Protein AF-A0A9D7L905-F1 (afdb_monomer)

Secondary structure (DSSP, 8-state):
--PPPP--PPPHHHHHHHHHHHHHHHHHHHHHHHHHHHHHHHHHHHHHHHHHHHHHHHHHHHHHHTB-B-SSS---EEEEE--SHHHHHTTT----SSSS--SGGGEE-S-SSTT--GGG-EETTT-EEEEEEEE-SS--SSS--EEEEEEEEEEEESSS-SSTT--SPEEEEEEEEE--HHHHHHTTT-TT-GGGS-S-S-TTS---TT-SSS--GGGEEEESEEEEEEEEEEE-TTS-EEEEE-SSTT--EEEETTTSPPPSEEEEEEEEE-HHHHHHHHHHHTT-SPPPTT-SSHHHHHHHHHHHTEEEEEEEEE----B-

Solvent-accessible surface area (backbone atoms only — not comparable to full-atom values): 17511 Å² total; per-residue (Å²): 136,83,81,82,77,83,78,82,78,83,52,74,63,57,54,50,50,51,52,53,51,50,52,52,51,49,52,52,51,50,50,52,52,52,51,51,51,53,51,49,54,52,51,51,37,51,52,55,45,50,52,40,52,49,55,45,49,51,52,51,43,55,45,45,28,34,24,40,40,56,100,75,75,40,30,21,29,33,39,37,41,42,49,43,73,72,55,35,33,63,36,43,26,61,80,60,99,47,62,82,42,59,50,72,88,24,47,33,61,52,63,92,47,97,84,52,54,73,81,77,43,28,38,31,43,34,6,37,37,39,30,31,28,16,51,33,84,81,57,94,54,101,66,67,48,55,19,39,38,25,38,35,51,37,37,33,37,71,53,82,50,59,51,94,84,46,88,46,64,68,39,30,24,32,28,51,44,75,33,47,41,69,58,26,57,75,52,67,50,27,69,77,42,72,72,32,42,65,95,59,66,56,64,66,60,83,78,61,76,42,32,68,38,44,74,52,80,86,30,56,59,32,73,38,30,71,35,34,41,66,38,31,20,22,71,44,99,89,68,48,79,42,65,69,33,52,74,40,77,80,47,45,64,50,38,18,52,61,77,40,70,60,59,41,33,36,43,38,32,39,30,33,36,29,69,69,29,47,53,51,51,49,29,46,40,68,64,76,47,79,85,58,85,90,42,92,42,71,53,58,43,53,50,53,50,48,60,78,27,40,49,73,48,74,49,79,38,65,38,69,43,53,72,112

Structure (mmCIF, N/CA/C/O backbone):
data_AF-A0A9D7L905-F1
#
_entry.id   AF-A0A9D7L905-F1
#
loop_
_atom_site.group_PDB
_atom_site.id
_atom_site.type_symbol
_atom_site.label_atom_id
_atom_site.label_alt_id
_atom_site.label_comp_id
_atom_site.label_asym_id
_atom_site.label_entity_id
_atom_site.label_seq_id
_atom_site.pdbx_PDB_ins_code
_atom_site.Cartn_x
_atom_site.Cartn_y
_atom_site.Cartn_z
_atom_site.occupancy
_atom_site.B_iso_or_equiv
_atom_site.auth_seq_id
_atom_site.auth_comp_id
_atom_site.auth_asym_id
_atom_site.auth_atom_id
_atom_site.pdbx_PDB_model_num
ATOM 1 N N . MET A 1 1 ? -73.897 23.010 42.326 1.00 43.69 1 MET A N 1
ATOM 2 C CA . MET A 1 1 ? -72.883 22.351 43.181 1.00 43.69 1 MET A CA 1
ATOM 3 C C . MET A 1 1 ? -72.295 21.173 42.414 1.00 43.69 1 MET A C 1
ATOM 5 O O . MET A 1 1 ? -73.051 20.301 42.013 1.00 43.69 1 MET A O 1
ATOM 9 N N . LYS A 1 2 ? -70.989 21.188 42.119 1.00 47.25 2 LYS A N 1
ATOM 10 C CA . LYS A 1 2 ? -70.269 20.084 41.455 1.00 47.25 2 LYS A CA 1
ATOM 11 C C . LYS A 1 2 ? -69.754 19.143 42.548 1.00 47.25 2 LYS A C 1
ATOM 13 O O . LYS A 1 2 ? -68.940 19.579 43.355 1.00 47.25 2 LYS A O 1
ATOM 18 N N . SER A 1 3 ? -70.225 17.897 42.593 1.00 51.69 3 SER A N 1
ATOM 19 C CA . SER A 1 3 ? -69.648 16.884 43.486 1.00 51.69 3 SER A CA 1
ATOM 20 C C . SER A 1 3 ? -68.185 16.629 43.106 1.00 51.69 3 SER A C 1
ATOM 22 O O . SER A 1 3 ? -67.907 16.436 41.917 1.00 51.69 3 SER A O 1
ATOM 24 N N . PRO A 1 4 ? -67.244 16.609 44.065 1.00 55.97 4 PRO A N 1
ATOM 25 C CA . PRO A 1 4 ? -65.887 16.173 43.782 1.00 55.97 4 PRO A CA 1
ATOM 26 C C . PRO A 1 4 ? -65.925 14.675 43.452 1.00 55.97 4 PRO A C 1
ATOM 28 O O . PRO A 1 4 ? -66.433 13.867 44.227 1.00 55.97 4 PRO A O 1
ATOM 31 N N . ARG A 1 5 ? -65.436 14.299 42.266 1.00 59.03 5 ARG A N 1
ATOM 32 C CA . ARG A 1 5 ? -65.217 12.890 41.912 1.00 59.03 5 ARG A CA 1
ATOM 33 C C . ARG A 1 5 ? -64.143 12.324 42.841 1.00 59.03 5 ARG A C 1
ATOM 35 O O . ARG A 1 5 ? -63.087 12.936 42.977 1.00 59.03 5 ARG A O 1
ATOM 42 N N . ALA A 1 6 ? -64.409 11.171 43.453 1.00 58.12 6 ALA A N 1
ATOM 43 C CA . ALA A 1 6 ? -63.419 10.439 44.231 1.00 58.12 6 ALA A CA 1
ATOM 44 C C . ALA A 1 6 ? -62.220 10.103 43.333 1.00 58.12 6 ALA A C 1
ATOM 46 O O . ALA A 1 6 ? -62.363 9.395 42.336 1.00 58.12 6 ALA A O 1
ATOM 47 N N . ALA A 1 7 ? -61.055 10.654 43.664 1.00 62.28 7 ALA A N 1
ATOM 48 C CA . ALA A 1 7 ? -59.804 10.274 43.034 1.00 62.28 7 ALA A CA 1
ATOM 49 C C . ALA A 1 7 ? -59.417 8.892 43.571 1.00 62.28 7 ALA A C 1
ATOM 51 O O . ALA A 1 7 ? -59.083 8.744 44.745 1.00 62.28 7 ALA A O 1
ATOM 52 N N . THR A 1 8 ? -59.516 7.868 42.729 1.00 66.19 8 THR A N 1
ATOM 53 C CA . THR A 1 8 ? -58.988 6.533 43.015 1.00 66.19 8 THR A CA 1
ATOM 54 C C . THR A 1 8 ? -57.468 6.630 43.139 1.00 66.19 8 THR A C 1
ATOM 56 O O . THR A 1 8 ? -56.786 6.928 42.159 1.00 66.19 8 THR A O 1
ATOM 59 N N . ALA A 1 9 ? -56.945 6.438 44.349 1.00 68.81 9 ALA A N 1
ATOM 60 C CA . ALA A 1 9 ? -55.510 6.382 44.603 1.00 68.81 9 ALA A CA 1
ATOM 61 C C . ALA A 1 9 ? -54.948 5.034 44.120 1.00 68.81 9 ALA A C 1
ATOM 63 O O . ALA A 1 9 ? -55.543 3.990 44.381 1.00 68.81 9 ALA A O 1
ATOM 64 N N . PHE A 1 10 ? -53.820 5.066 43.408 1.00 71.19 10 PHE A N 1
ATOM 65 C CA . PHE A 1 10 ? -53.142 3.870 42.901 1.00 71.19 10 PHE A CA 1
ATOM 66 C C . PHE A 1 10 ? -52.640 2.976 44.037 1.00 71.19 10 PHE A C 1
ATOM 68 O O . PHE A 1 10 ? -52.164 3.463 45.067 1.00 71.19 10 PHE A O 1
ATOM 75 N N . THR A 1 11 ? -52.699 1.660 43.832 1.00 86.56 11 THR A N 1
ATOM 76 C CA . THR A 1 11 ? -52.138 0.694 44.785 1.00 86.56 11 THR A CA 1
ATOM 77 C C . THR A 1 11 ? -50.610 0.620 44.662 1.00 86.56 11 THR A C 1
ATOM 79 O O . THR A 1 11 ? -50.045 0.808 43.584 1.00 86.56 11 THR A O 1
ATOM 82 N N . LEU A 1 12 ? -49.910 0.307 45.763 1.00 82.88 12 LEU A N 1
ATOM 83 C CA . LEU A 1 12 ? -48.449 0.097 45.764 1.00 82.88 12 LEU A CA 1
ATOM 84 C C . LEU A 1 12 ? -48.006 -0.951 44.728 1.00 82.88 12 LEU A C 1
ATOM 86 O O . LEU A 1 12 ? -46.930 -0.829 44.147 1.00 82.88 12 LEU A O 1
ATOM 90 N N . LEU A 1 13 ? -48.850 -1.957 44.481 1.00 86.06 13 LEU A N 1
ATOM 91 C CA . LEU A 1 13 ? -48.602 -3.005 43.497 1.00 86.06 13 LEU A CA 1
ATOM 92 C C . LEU A 1 13 ? -48.656 -2.466 42.060 1.00 86.06 13 LEU A C 1
ATOM 94 O O . LEU A 1 13 ? -47.752 -2.749 41.280 1.00 86.06 13 LEU A O 1
ATOM 98 N N . GLU A 1 14 ? -49.658 -1.652 41.713 1.00 84.00 14 GLU A N 1
ATOM 99 C CA . GLU A 1 14 ? -49.732 -1.002 40.394 1.00 84.00 14 GLU A CA 1
ATOM 100 C C . GLU A 1 14 ? -48.550 -0.068 40.149 1.00 84.00 14 GLU A C 1
ATOM 102 O O . GLU A 1 14 ? -48.008 -0.046 39.045 1.00 84.00 14 GLU A O 1
ATOM 107 N N . LEU A 1 15 ? -48.112 0.664 41.178 1.00 89.25 15 LEU A N 1
ATOM 108 C CA . LEU A 1 15 ? -46.951 1.542 41.069 1.00 89.25 15 LEU A CA 1
ATOM 109 C C . LEU A 1 15 ? -45.663 0.738 40.830 1.00 89.25 15 LEU A C 1
ATOM 111 O O . LEU A 1 15 ? -44.845 1.115 39.992 1.00 89.25 15 LEU A O 1
ATOM 115 N N . LEU A 1 16 ? -45.511 -0.405 41.503 1.00 89.31 16 LEU A N 1
ATOM 116 C CA . LEU A 1 16 ? -44.369 -1.298 41.314 1.00 89.31 16 LEU A CA 1
ATOM 117 C C . LEU A 1 16 ? -44.370 -1.924 39.912 1.00 89.31 16 LEU A C 1
ATOM 119 O O . LEU A 1 16 ? -43.348 -1.891 39.231 1.00 89.31 16 LEU A O 1
ATOM 123 N N . VAL A 1 17 ? -45.527 -2.401 39.440 1.00 93.50 17 VAL A N 1
ATOM 124 C CA . VAL A 1 17 ? -45.687 -2.943 38.080 1.00 93.50 17 VAL A CA 1
ATOM 125 C C . VAL A 1 17 ? -45.398 -1.875 37.024 1.00 93.50 17 VAL A C 1
ATOM 127 O O . VAL A 1 17 ? -44.662 -2.143 36.074 1.00 93.50 17 VAL A O 1
ATOM 130 N N . ALA A 1 18 ? -45.910 -0.654 37.194 1.00 92.69 18 ALA A N 1
ATOM 131 C CA . ALA A 1 18 ? -45.674 0.445 36.260 1.00 92.69 18 ALA A CA 1
ATOM 132 C C . ALA A 1 18 ? -44.183 0.807 36.157 1.00 92.69 18 ALA A C 1
ATOM 134 O O . ALA A 1 18 ? -43.672 1.009 35.051 1.00 92.69 18 ALA A O 1
ATOM 135 N N . VAL A 1 19 ? -43.464 0.832 37.285 1.00 93.50 19 VAL A N 1
ATOM 136 C CA . VAL A 1 19 ? -42.012 1.068 37.313 1.00 93.50 19 VAL A CA 1
ATOM 137 C C . VAL A 1 19 ? -41.252 -0.088 36.660 1.00 93.50 19 VAL A C 1
ATOM 139 O O . VAL A 1 19 ? -40.361 0.160 35.848 1.00 93.50 19 VAL A O 1
ATOM 142 N N . SER A 1 20 ? -41.621 -1.343 36.937 1.00 94.06 20 SER A N 1
ATOM 143 C CA . SER A 1 20 ? -40.993 -2.514 36.309 1.00 94.06 20 SER A CA 1
ATOM 144 C C . SER A 1 20 ? -41.165 -2.515 34.790 1.00 94.06 20 SER A C 1
ATOM 146 O O . SER A 1 20 ? -40.187 -2.677 34.062 1.00 94.06 20 SER A O 1
ATOM 148 N N . VAL A 1 21 ? -42.384 -2.275 34.297 1.00 95.06 21 VAL A N 1
ATOM 149 C CA . VAL A 1 21 ? -42.658 -2.194 32.854 1.00 95.06 21 VAL A CA 1
ATOM 150 C C . VAL A 1 21 ? -41.894 -1.028 32.226 1.00 95.06 21 VAL A C 1
ATOM 152 O O . VAL A 1 21 ? -41.284 -1.196 31.172 1.00 95.06 21 VAL A O 1
ATOM 155 N N . SER A 1 22 ? -41.849 0.129 32.893 1.00 95.00 22 SER A N 1
ATOM 156 C CA . SER A 1 22 ? -41.099 1.295 32.410 1.00 95.00 22 SER A CA 1
ATOM 157 C C . SER A 1 22 ? -39.599 1.015 32.299 1.00 95.00 22 SER A C 1
ATOM 159 O O . SER A 1 22 ? -38.985 1.395 31.306 1.00 95.00 22 SER A O 1
ATOM 161 N N . LEU A 1 23 ? -39.009 0.311 33.270 1.00 95.50 23 LEU A N 1
ATOM 162 C CA . LEU A 1 23 ? -37.597 -0.084 33.232 1.00 95.50 23 LEU A CA 1
ATOM 163 C C . LEU A 1 23 ? -37.303 -1.064 32.093 1.00 95.50 23 LEU A C 1
ATOM 165 O O . LEU A 1 23 ? -36.302 -0.903 31.395 1.00 95.50 23 LEU A O 1
ATOM 169 N N . VAL A 1 24 ? -38.183 -2.044 31.868 1.00 95.75 24 VAL A N 1
ATOM 170 C CA . VAL A 1 24 ? -38.047 -2.989 30.748 1.00 95.75 24 VAL A CA 1
ATOM 171 C C . VAL A 1 24 ? -38.132 -2.253 29.411 1.00 95.75 24 VAL A C 1
ATOM 173 O O . VAL A 1 24 ? -37.279 -2.452 28.546 1.00 95.75 24 VAL A O 1
ATOM 176 N N . LEU A 1 25 ? -39.110 -1.357 29.252 1.00 95.44 25 LEU A N 1
ATOM 177 C CA . LEU A 1 25 ? -39.259 -0.550 28.041 1.00 95.44 25 LEU A CA 1
ATOM 178 C C . LEU A 1 25 ? -38.064 0.386 27.825 1.00 95.44 25 LEU A C 1
ATOM 180 O O . LEU A 1 25 ? -37.575 0.491 26.702 1.00 95.44 25 LEU A O 1
ATOM 184 N N . ALA A 1 26 ? -37.555 1.023 28.883 1.00 92.75 26 ALA A N 1
ATOM 185 C CA . ALA A 1 26 ? -36.380 1.888 28.814 1.00 92.75 26 ALA A CA 1
ATOM 186 C C . ALA A 1 26 ? -35.114 1.111 28.421 1.00 92.75 26 ALA A C 1
ATOM 188 O O . ALA A 1 26 ? -34.360 1.572 27.565 1.00 92.75 26 ALA A O 1
ATOM 189 N N . ALA A 1 27 ? -34.902 -0.084 28.982 1.00 90.25 27 ALA A N 1
ATOM 190 C CA . ALA A 1 27 ? -33.789 -0.953 28.603 1.00 90.25 27 ALA A CA 1
ATOM 191 C C . ALA A 1 27 ? -33.889 -1.377 27.131 1.00 90.25 27 ALA A C 1
ATOM 193 O O . ALA A 1 27 ? -32.905 -1.319 26.393 1.00 90.25 27 ALA A O 1
ATOM 194 N N . LEU A 1 28 ? -35.091 -1.736 26.675 1.00 93.94 28 LEU A N 1
ATOM 195 C CA . LEU A 1 28 ? -35.325 -2.145 25.294 1.00 93.94 28 LEU A CA 1
ATOM 196 C C . LEU A 1 28 ? -35.101 -0.974 24.320 1.00 93.94 28 LEU A C 1
ATOM 198 O O . LEU A 1 28 ? -34.360 -1.118 23.347 1.00 93.94 28 LEU A O 1
ATOM 202 N N . LEU A 1 29 ? -35.615 0.218 24.634 1.00 92.81 29 LEU A N 1
ATOM 203 C CA . LEU A 1 29 ? -35.332 1.452 23.891 1.00 92.81 29 LEU A CA 1
ATOM 204 C C . LEU A 1 29 ? -33.830 1.760 23.845 1.00 92.81 29 LEU A C 1
ATOM 206 O O . LEU A 1 29 ? -33.296 2.053 22.776 1.00 92.81 29 LEU A O 1
ATOM 210 N N . PHE A 1 30 ? -33.131 1.633 24.974 1.00 90.31 30 PHE A N 1
ATOM 211 C CA . PHE A 1 30 ? -31.688 1.856 25.044 1.00 90.31 30 PHE A CA 1
ATOM 212 C C . PHE A 1 30 ? -30.910 0.891 24.140 1.00 90.31 30 PHE A C 1
ATOM 214 O O . PHE A 1 30 ? -29.992 1.313 23.427 1.00 90.31 30 PHE A O 1
ATOM 221 N N . THR A 1 31 ? -31.294 -0.390 24.108 1.00 85.50 31 THR A N 1
ATOM 222 C CA . THR A 1 31 ? -30.654 -1.370 23.217 1.00 85.50 31 THR A CA 1
ATOM 223 C C . THR A 1 31 ? -30.866 -1.037 21.743 1.00 85.50 31 THR A C 1
ATOM 225 O O . THR A 1 31 ? -29.901 -1.064 20.978 1.00 85.50 31 THR A O 1
ATOM 228 N N . LEU A 1 32 ? -32.081 -0.648 21.344 1.00 83.06 32 LEU A N 1
ATOM 229 C CA . LEU A 1 32 ? -32.390 -0.284 19.959 1.00 83.06 32 LEU A CA 1
ATOM 230 C C . LEU A 1 32 ? -31.636 0.974 19.515 1.00 83.06 32 LEU A C 1
ATOM 232 O O . LEU A 1 32 ? -31.058 0.999 18.427 1.00 83.06 32 LEU A O 1
ATOM 236 N N . ILE A 1 33 ? -31.579 1.996 20.374 1.00 87.75 33 ILE A N 1
ATOM 237 C CA . ILE A 1 33 ? -30.828 3.228 20.101 1.00 87.75 33 ILE A CA 1
ATOM 238 C C . ILE A 1 33 ? -29.339 2.910 19.939 1.00 87.75 33 ILE A C 1
ATOM 240 O O . ILE A 1 33 ? -28.720 3.334 18.963 1.00 87.75 33 ILE A O 1
ATOM 244 N N . SER A 1 34 ? -28.775 2.101 20.838 1.00 82.38 34 SER A N 1
ATOM 245 C CA . SER A 1 34 ? -27.366 1.691 20.772 1.00 82.38 34 SER A CA 1
ATOM 246 C C . SER A 1 34 ? -27.056 0.907 19.492 1.00 82.38 34 SER A C 1
ATOM 248 O O . SER A 1 34 ? -26.056 1.171 18.823 1.00 82.38 34 SER A O 1
ATOM 250 N N . GLN A 1 35 ? -27.932 -0.024 19.097 1.00 78.62 35 GLN A N 1
ATOM 251 C CA . GLN A 1 35 ? -27.792 -0.784 17.851 1.00 78.62 35 GLN A CA 1
ATOM 252 C C . GLN A 1 35 ? -27.850 0.119 16.614 1.00 78.62 35 GLN A C 1
ATOM 254 O O . GLN A 1 35 ? -27.010 -0.019 15.721 1.00 78.62 35 GLN A O 1
ATOM 259 N N . SER A 1 36 ? -28.791 1.066 16.576 1.00 67.88 36 SER A N 1
ATOM 260 C CA . SER A 1 36 ? -28.923 2.029 15.480 1.00 67.88 36 SER A CA 1
ATOM 261 C C . SER A 1 36 ? -27.687 2.924 15.361 1.00 67.88 36 SER A C 1
ATOM 263 O O . SER A 1 36 ? -27.143 3.083 14.268 1.00 67.88 36 SER A O 1
ATOM 265 N N . LEU A 1 37 ? -27.180 3.445 16.484 1.00 71.19 37 LEU A N 1
ATOM 266 C CA . LEU A 1 37 ? -25.957 4.252 16.512 1.00 71.19 37 LEU A CA 1
ATOM 267 C C . LEU A 1 37 ? -24.746 3.460 16.011 1.00 71.19 37 LEU A C 1
ATOM 269 O O . LEU A 1 37 ? -23.991 3.952 15.172 1.00 71.19 37 LEU A O 1
ATOM 273 N N . HIS A 1 38 ? -24.587 2.210 16.451 1.00 68.56 38 HIS A N 1
ATOM 274 C CA . HIS A 1 38 ? -23.514 1.348 15.961 1.00 68.56 38 HIS A CA 1
ATOM 275 C C . HIS A 1 38 ? -23.639 1.033 14.468 1.00 68.56 38 HIS A C 1
ATOM 277 O O . HIS A 1 38 ? -22.625 0.978 13.771 1.00 68.56 38 HIS A O 1
ATOM 283 N N . LEU A 1 39 ? -24.854 0.818 13.960 1.00 66.25 39 LEU A N 1
ATOM 284 C CA . LEU A 1 39 ? -25.086 0.587 12.536 1.00 66.25 39 LEU A CA 1
ATOM 285 C C . LEU A 1 39 ? -24.750 1.832 11.709 1.00 66.25 39 LEU A C 1
ATOM 287 O O . LEU A 1 39 ? -24.097 1.722 10.668 1.00 66.25 39 LEU A O 1
ATOM 291 N N . TRP A 1 40 ? -25.153 3.008 12.187 1.00 60.16 40 TRP A N 1
ATOM 292 C CA . TRP A 1 40 ? -24.881 4.278 11.527 1.00 60.16 40 TRP A CA 1
ATOM 293 C C . TRP A 1 40 ? -23.380 4.582 11.489 1.00 60.16 40 TRP A C 1
ATOM 295 O O . TRP A 1 40 ? -22.837 4.797 10.408 1.00 60.16 40 TRP A O 1
ATOM 305 N N . GLN A 1 41 ? -22.677 4.442 12.620 1.00 65.50 41 GLN A N 1
ATOM 306 C CA . GLN A 1 41 ? -21.215 4.586 12.693 1.00 65.50 41 GLN A CA 1
ATOM 307 C C . GLN A 1 41 ? -20.485 3.618 11.751 1.00 65.50 41 GLN A C 1
ATOM 309 O O . GLN A 1 41 ? -19.545 4.006 11.057 1.00 65.50 41 GLN A O 1
ATOM 314 N N . ARG A 1 42 ? -20.930 2.353 11.677 1.00 63.09 42 ARG A N 1
ATOM 315 C CA . ARG A 1 42 ? -20.375 1.379 10.720 1.00 63.09 42 ARG A CA 1
ATOM 316 C C . ARG A 1 42 ? -20.638 1.793 9.279 1.00 63.09 42 ARG A C 1
ATOM 318 O O . ARG A 1 42 ? -19.780 1.580 8.431 1.00 63.09 42 ARG A O 1
ATOM 325 N N . THR A 1 43 ? -21.817 2.329 8.982 1.00 56.66 43 THR A N 1
ATOM 326 C CA . THR A 1 43 ? -22.188 2.733 7.621 1.00 56.66 43 THR A CA 1
ATOM 327 C C . THR A 1 43 ? -21.387 3.950 7.177 1.00 56.66 43 THR A C 1
ATOM 329 O O . THR A 1 43 ? -20.816 3.918 6.091 1.00 56.66 43 THR A O 1
ATOM 332 N N . GLN A 1 44 ? -21.251 4.960 8.037 1.00 59.53 44 GLN A N 1
ATOM 333 C CA . GLN A 1 44 ? -20.436 6.144 7.774 1.00 59.53 44 GLN A CA 1
ATOM 334 C C . GLN A 1 44 ? -18.962 5.776 7.562 1.00 59.53 44 GLN A C 1
ATOM 336 O O . GLN A 1 44 ? -18.411 6.069 6.505 1.00 59.53 44 GLN A O 1
ATOM 341 N N . GLY A 1 45 ? -18.367 5.003 8.480 1.00 56.75 45 GLY A N 1
ATOM 342 C CA . GLY A 1 45 ? -16.975 4.567 8.333 1.00 56.75 45 GLY A CA 1
ATOM 343 C C . GLY A 1 45 ? -16.728 3.771 7.046 1.00 56.75 45 GLY A C 1
ATOM 344 O O . GLY A 1 45 ? -15.669 3.874 6.442 1.00 56.75 45 GLY A O 1
ATOM 345 N N . ARG A 1 46 ? -17.721 3.012 6.561 1.00 63.59 46 ARG A N 1
ATOM 346 C CA . ARG A 1 46 ? -17.621 2.300 5.275 1.00 63.59 46 ARG A CA 1
ATOM 347 C C . ARG A 1 46 ? -17.602 3.237 4.070 1.00 63.59 46 ARG A C 1
ATOM 349 O O . ARG A 1 46 ? -16.931 2.904 3.095 1.00 63.59 46 ARG A O 1
ATOM 356 N N . VAL A 1 47 ? -18.355 4.334 4.110 1.00 73.00 47 VAL A N 1
ATOM 357 C CA . VAL A 1 47 ? -18.379 5.335 3.035 1.00 73.00 47 VAL A CA 1
ATOM 358 C C . VAL A 1 47 ? -17.041 6.065 2.978 1.00 73.00 47 VAL A C 1
ATOM 360 O O . VAL A 1 47 ? -16.447 6.126 1.903 1.00 73.00 47 VAL A O 1
ATOM 363 N N . ASP A 1 48 ? -16.523 6.501 4.127 1.00 76.88 48 ASP A N 1
ATOM 364 C CA . ASP A 1 48 ? -15.249 7.225 4.214 1.00 76.88 48 ASP A CA 1
ATOM 365 C C . ASP A 1 48 ? -14.078 6.360 3.724 1.00 76.88 48 ASP A C 1
ATOM 367 O O . ASP A 1 48 ? -13.306 6.769 2.852 1.00 76.88 48 ASP A O 1
ATOM 371 N N . THR A 1 49 ? -14.002 5.108 4.194 1.00 79.94 49 THR A N 1
ATOM 372 C CA . THR A 1 49 ? -12.997 4.143 3.730 1.00 79.94 49 THR A CA 1
ATOM 373 C C . THR A 1 49 ? -13.096 3.896 2.219 1.00 79.94 49 THR A C 1
ATOM 375 O O . THR A 1 49 ? -12.076 3.817 1.538 1.00 79.94 49 THR A O 1
ATOM 378 N N . ALA A 1 50 ? -14.310 3.772 1.670 1.00 85.88 50 ALA A N 1
ATOM 379 C CA . ALA A 1 50 ? -14.497 3.532 0.240 1.00 85.88 50 ALA A CA 1
ATOM 380 C C . ALA A 1 50 ? -14.131 4.754 -0.617 1.00 85.88 50 ALA A C 1
ATOM 382 O O . ALA A 1 50 ? -13.599 4.579 -1.712 1.00 85.88 50 ALA A O 1
ATOM 383 N N . ALA A 1 51 ? -14.397 5.972 -0.139 1.00 87.31 51 ALA A N 1
ATOM 384 C CA . ALA A 1 51 ? -14.009 7.203 -0.821 1.00 87.31 51 ALA A CA 1
ATOM 385 C C . ALA A 1 51 ? -12.480 7.351 -0.876 1.00 87.31 51 ALA A C 1
ATOM 387 O O . ALA A 1 51 ? -11.930 7.564 -1.956 1.00 87.31 51 ALA A O 1
ATOM 388 N N . SER A 1 52 ? -11.803 7.137 0.259 1.00 88.88 52 SER A N 1
ATOM 389 C CA . SER A 1 52 ? -10.336 7.141 0.353 1.00 88.88 52 SER A CA 1
ATOM 390 C C . SER A 1 52 ? -9.701 6.090 -0.569 1.00 88.88 52 SER A C 1
ATOM 392 O O . SER A 1 52 ? -8.820 6.408 -1.369 1.00 88.88 52 SER A O 1
ATOM 394 N N . ALA A 1 53 ? -10.225 4.856 -0.555 1.00 91.31 53 ALA A N 1
ATOM 395 C CA . ALA A 1 53 ? -9.760 3.784 -1.437 1.00 91.31 53 ALA A CA 1
ATOM 396 C C . ALA A 1 53 ? -9.895 4.139 -2.922 1.00 91.31 53 ALA A C 1
ATOM 398 O O . ALA A 1 53 ? -8.982 3.880 -3.701 1.00 91.31 53 ALA A O 1
ATOM 399 N N . ARG A 1 54 ? -11.038 4.711 -3.325 1.00 93.56 54 ARG A N 1
ATOM 400 C CA . ARG A 1 54 ? -11.290 5.091 -4.721 1.00 93.56 54 ARG A CA 1
ATOM 401 C C . ARG A 1 54 ? -10.299 6.142 -5.188 1.00 93.56 54 ARG A C 1
ATOM 403 O O . ARG A 1 54 ? -9.630 5.902 -6.181 1.00 93.56 54 ARG A O 1
ATOM 410 N N . LEU A 1 55 ? -10.149 7.229 -4.430 1.00 93.12 55 LEU A N 1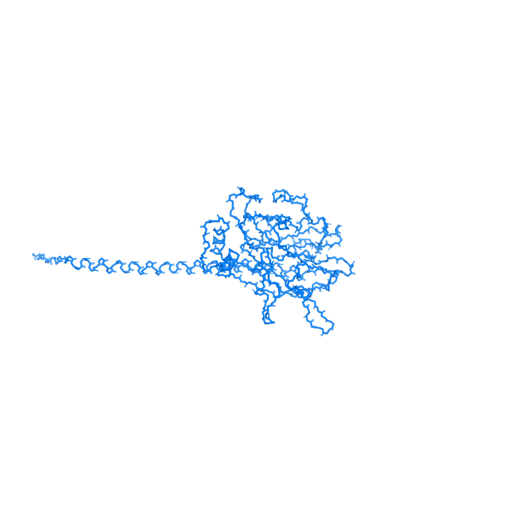
ATOM 411 C CA . LEU A 1 55 ? -9.194 8.287 -4.754 1.00 93.12 55 LEU A CA 1
ATOM 412 C C . LEU A 1 55 ? -7.784 7.712 -4.916 1.00 93.12 55 LEU A C 1
ATOM 414 O O . LEU A 1 55 ? -7.127 7.965 -5.923 1.00 93.12 55 LEU A O 1
ATOM 418 N N . ALA A 1 56 ? -7.337 6.892 -3.962 1.00 95.25 56 ALA A N 1
ATOM 419 C CA . ALA A 1 56 ? -5.996 6.329 -4.007 1.00 95.25 56 ALA A CA 1
ATOM 420 C C . ALA A 1 56 ? -5.785 5.374 -5.198 1.00 95.25 56 ALA A C 1
ATOM 422 O O . ALA A 1 56 ? -4.736 5.409 -5.842 1.00 95.25 56 ALA A O 1
ATOM 423 N N . LEU A 1 57 ? -6.787 4.548 -5.518 1.00 96.56 57 LEU A N 1
ATOM 424 C CA . LEU A 1 57 ? -6.752 3.659 -6.680 1.00 96.56 57 LEU A CA 1
ATOM 425 C C . LEU A 1 57 ? -6.832 4.421 -8.009 1.00 96.56 57 LEU A C 1
ATOM 427 O O . LEU A 1 57 ? -6.219 3.977 -8.972 1.00 96.56 57 LEU A O 1
ATOM 431 N N . ASP A 1 58 ? -7.536 5.554 -8.067 1.00 96.00 58 ASP A N 1
ATOM 432 C CA . ASP A 1 58 ? -7.633 6.389 -9.270 1.00 96.00 58 ASP A CA 1
ATOM 433 C C . ASP A 1 58 ? -6.297 7.076 -9.588 1.00 96.00 58 ASP A C 1
ATOM 435 O O . ASP A 1 58 ? -5.894 7.123 -10.750 1.00 96.00 58 ASP A O 1
ATOM 439 N N . PHE A 1 59 ? -5.574 7.558 -8.567 1.00 94.12 59 PHE A N 1
ATOM 440 C CA . PHE A 1 59 ? -4.199 8.045 -8.744 1.00 94.12 59 PHE A CA 1
ATOM 441 C C . PHE A 1 59 ? -3.266 6.930 -9.221 1.00 94.12 59 PHE A C 1
ATOM 443 O O . PHE A 1 59 ? -2.543 7.110 -10.199 1.00 94.12 59 PHE A O 1
ATOM 450 N N . LEU A 1 60 ? -3.325 5.765 -8.573 1.00 95.88 60 LEU A N 1
ATOM 451 C CA . LEU A 1 60 ? -2.478 4.628 -8.920 1.00 95.88 60 LEU A CA 1
ATOM 452 C C . LEU A 1 60 ? -2.749 4.114 -10.339 1.00 95.88 60 LEU A C 1
ATOM 454 O O . LEU A 1 60 ? -1.808 3.811 -11.067 1.00 95.88 60 LEU A O 1
ATOM 458 N N . GLU A 1 61 ? -4.018 4.035 -10.742 1.00 95.94 61 GLU A N 1
ATOM 459 C CA . GLU A 1 61 ? -4.413 3.675 -12.104 1.00 95.94 61 GLU A CA 1
ATOM 460 C C . GLU A 1 61 ? -3.882 4.669 -13.126 1.00 95.94 61 GLU A C 1
ATOM 462 O O . GLU A 1 61 ? -3.248 4.245 -14.091 1.00 95.94 61 GLU A O 1
ATOM 467 N N . ARG A 1 62 ? -4.097 5.969 -12.902 1.00 94.06 62 ARG A N 1
ATOM 468 C CA . ARG A 1 62 ? -3.628 7.018 -13.811 1.00 94.06 62 ARG A CA 1
ATOM 469 C C . ARG A 1 62 ? -2.115 6.962 -13.995 1.00 94.06 62 ARG A C 1
ATOM 471 O O . ARG A 1 62 ? -1.637 7.002 -15.126 1.00 94.06 62 ARG A O 1
ATOM 478 N N . ASP A 1 63 ? -1.375 6.843 -12.897 1.00 94.50 63 ASP A N 1
ATOM 479 C CA . ASP A 1 63 ? 0.083 6.803 -12.946 1.00 94.50 63 ASP A CA 1
ATOM 480 C C . ASP A 1 63 ? 0.583 5.537 -13.653 1.00 94.50 63 ASP A C 1
ATOM 482 O O . ASP A 1 63 ? 1.447 5.627 -14.522 1.00 94.50 63 ASP A O 1
ATOM 486 N N . LEU A 1 64 ? 0.026 4.363 -13.328 1.00 95.38 64 LEU A N 1
ATOM 487 C CA . LEU A 1 64 ? 0.414 3.099 -13.964 1.00 95.38 64 LEU A CA 1
ATOM 488 C C . LEU A 1 64 ? 0.043 3.057 -15.451 1.00 95.38 64 LEU A C 1
ATOM 490 O O . LEU A 1 64 ? 0.797 2.516 -16.257 1.00 95.38 64 LEU A O 1
ATOM 494 N N . GLN A 1 65 ? -1.090 3.641 -15.840 1.00 93.94 65 GLN A N 1
ATOM 495 C CA . GLN A 1 65 ? -1.450 3.786 -17.252 1.00 93.94 65 GLN A CA 1
ATOM 496 C C . GLN A 1 65 ? -0.445 4.667 -17.999 1.00 93.94 65 GLN A C 1
ATOM 498 O O . GLN A 1 65 ? -0.124 4.359 -19.144 1.00 93.94 65 GLN A O 1
ATOM 503 N N . GLY A 1 66 ? 0.086 5.701 -17.339 1.00 91.38 66 GLY A N 1
ATOM 504 C CA . GLY A 1 66 ? 1.145 6.569 -17.851 1.00 91.38 66 GLY A CA 1
ATOM 505 C C . GLY A 1 66 ? 2.571 6.058 -17.626 1.00 91.38 66 GLY A C 1
ATOM 506 O O . GLY A 1 66 ? 3.503 6.843 -17.795 1.00 91.38 66 GLY A O 1
ATOM 507 N N . ALA A 1 67 ? 2.769 4.799 -17.216 1.00 93.75 67 ALA A N 1
ATOM 508 C CA . ALA A 1 67 ? 4.093 4.254 -16.923 1.00 93.75 67 ALA A CA 1
ATOM 509 C C . ALA A 1 67 ? 4.945 4.109 -18.193 1.00 93.75 67 ALA A C 1
ATOM 511 O O . ALA A 1 67 ? 4.506 3.535 -19.181 1.00 93.75 67 ALA A O 1
ATOM 512 N N . LEU A 1 68 ? 6.181 4.591 -18.154 1.00 92.50 68 LEU A N 1
ATOM 513 C CA . LEU A 1 68 ? 7.101 4.632 -19.289 1.00 92.50 68 LEU A CA 1
ATOM 514 C C . LEU A 1 68 ? 8.255 3.656 -19.057 1.00 92.50 68 LEU A C 1
ATOM 516 O O . LEU A 1 68 ? 8.658 3.431 -17.915 1.00 92.50 68 LEU A O 1
ATOM 520 N N . HIS A 1 69 ? 8.816 3.104 -20.132 1.00 92.75 69 HIS A N 1
ATOM 521 C CA . HIS A 1 69 ? 10.056 2.331 -20.057 1.00 92.75 69 HIS A CA 1
ATOM 522 C C . HIS A 1 69 ? 10.911 2.488 -21.309 1.00 92.75 69 HIS A C 1
ATOM 524 O O . HIS A 1 69 ? 10.456 3.031 -22.307 1.00 92.75 69 HIS A O 1
ATOM 530 N N . ARG A 1 70 ? 12.151 2.006 -21.267 1.00 90.62 70 ARG A N 1
ATOM 531 C CA . ARG A 1 70 ? 13.009 1.849 -22.443 1.00 90.62 70 ARG A CA 1
ATOM 532 C C . ARG A 1 70 ? 13.823 0.570 -22.299 1.00 90.62 70 ARG A C 1
ATOM 534 O O . ARG A 1 70 ? 14.189 0.192 -21.187 1.00 90.62 70 ARG A O 1
ATOM 541 N N . ASP A 1 71 ? 14.162 -0.053 -23.420 1.00 84.19 71 ASP A N 1
ATOM 542 C CA . ASP A 1 71 ? 15.029 -1.235 -23.463 1.00 84.19 71 ASP A CA 1
ATOM 543 C C . ASP A 1 71 ? 16.519 -0.849 -23.393 1.00 84.19 71 ASP A C 1
ATOM 545 O O . ASP A 1 71 ? 17.323 -1.191 -24.257 1.00 84.19 71 ASP A O 1
ATOM 549 N N . ASP A 1 72 ? 16.899 -0.088 -22.366 1.00 86.44 72 ASP A N 1
ATOM 550 C CA . ASP A 1 72 ? 18.271 0.394 -22.149 1.00 86.44 72 ASP A CA 1
ATOM 551 C C . ASP A 1 72 ? 19.027 -0.358 -21.047 1.00 86.44 72 ASP A C 1
ATOM 553 O O . ASP A 1 72 ? 20.118 0.045 -20.644 1.00 86.44 72 ASP A O 1
ATOM 557 N N . GLY A 1 73 ? 18.445 -1.450 -20.547 1.00 83.69 73 GLY A N 1
ATOM 558 C CA . GLY A 1 73 ? 18.975 -2.209 -19.414 1.00 83.69 73 GLY A CA 1
ATOM 559 C C . GLY A 1 73 ? 18.784 -1.523 -18.056 1.00 83.69 73 GLY A C 1
ATOM 560 O O . GLY A 1 73 ? 19.216 -2.069 -17.039 1.00 83.69 73 GLY A O 1
ATOM 561 N N . GLY A 1 74 ? 18.135 -0.354 -18.017 1.00 87.25 74 GLY A N 1
ATOM 562 C CA . GLY A 1 74 ? 17.767 0.344 -16.794 1.00 87.25 74 GLY A CA 1
ATOM 563 C C . GLY A 1 74 ? 16.622 -0.337 -16.044 1.00 87.25 74 GLY A C 1
ATOM 564 O O . GLY A 1 74 ? 15.901 -1.192 -16.563 1.00 87.25 74 GLY A O 1
ATOM 565 N N . ARG A 1 75 ? 16.433 0.061 -14.785 1.00 93.31 75 ARG A N 1
ATOM 566 C CA . ARG A 1 75 ? 15.301 -0.368 -13.953 1.00 93.31 75 ARG A CA 1
ATOM 567 C C . ARG A 1 75 ? 14.241 0.724 -13.975 1.00 93.31 75 ARG A C 1
ATOM 569 O O . ARG A 1 75 ? 14.335 1.686 -13.222 1.00 93.31 75 ARG A O 1
ATOM 576 N N . TRP A 1 76 ? 13.238 0.565 -14.823 1.00 95.00 76 TRP A N 1
ATOM 577 C CA . TRP A 1 76 ? 12.173 1.552 -15.023 1.00 95.00 76 TRP A CA 1
ATOM 578 C C . TRP A 1 76 ? 10.989 1.354 -14.079 1.00 95.00 76 TRP A C 1
ATOM 580 O O . TRP A 1 76 ? 10.250 2.296 -13.803 1.00 95.00 76 TRP A O 1
ATOM 590 N N . LEU A 1 77 ? 10.825 0.139 -13.557 1.00 96.25 77 LEU A N 1
ATOM 591 C CA . LEU A 1 77 ? 9.854 -0.209 -12.529 1.00 96.25 77 LEU A CA 1
ATOM 592 C C . LEU A 1 77 ? 10.520 -1.107 -11.491 1.00 96.25 77 LEU A C 1
ATOM 594 O O . LEU A 1 77 ? 11.312 -1.981 -11.834 1.00 96.25 77 LEU A O 1
ATOM 598 N N . ALA A 1 78 ? 10.185 -0.917 -10.219 1.00 96.88 78 ALA A N 1
ATOM 599 C CA . ALA A 1 78 ? 10.625 -1.782 -9.142 1.00 96.88 78 ALA A CA 1
ATOM 600 C C . ALA A 1 78 ? 9.542 -1.970 -8.083 1.00 96.88 78 ALA A C 1
ATOM 602 O O . ALA A 1 78 ? 8.837 -1.031 -7.716 1.00 96.88 78 ALA A O 1
ATOM 603 N N . VAL A 1 79 ? 9.480 -3.178 -7.533 1.00 97.25 79 VAL A N 1
ATOM 604 C CA . VAL A 1 79 ? 8.691 -3.497 -6.344 1.00 97.25 79 VAL A CA 1
ATOM 605 C C . VAL A 1 79 ? 9.608 -4.129 -5.313 1.00 97.25 79 VAL A C 1
ATOM 607 O O . VAL A 1 79 ? 10.385 -5.017 -5.650 1.00 97.25 79 VAL A O 1
ATOM 610 N N . ASP A 1 80 ? 9.527 -3.676 -4.068 1.00 95.56 80 ASP A N 1
ATOM 611 C CA . ASP A 1 80 ? 10.202 -4.303 -2.931 1.00 95.56 80 ASP A CA 1
ATOM 612 C C . ASP A 1 80 ? 9.222 -4.477 -1.765 1.00 95.56 80 ASP A C 1
ATOM 614 O O . ASP A 1 80 ? 8.334 -3.654 -1.557 1.00 95.56 80 ASP A O 1
ATOM 618 N N . ILE A 1 81 ? 9.383 -5.546 -0.990 1.00 95.50 81 ILE A N 1
ATOM 619 C CA . ILE A 1 81 ? 8.623 -5.821 0.230 1.00 95.50 81 ILE A CA 1
ATOM 620 C C . ILE A 1 81 ? 9.609 -5.864 1.391 1.00 95.50 81 ILE A C 1
ATOM 622 O O . ILE A 1 81 ? 10.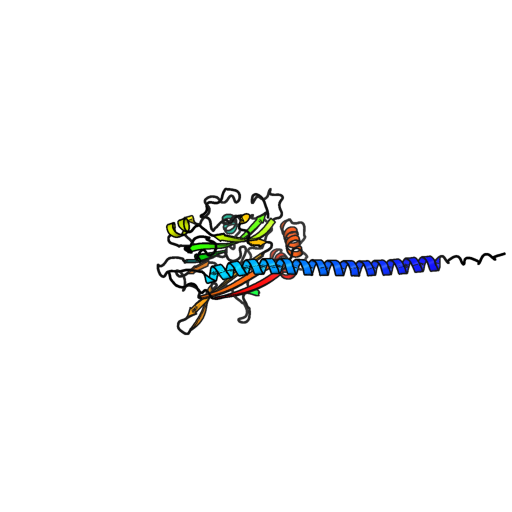413 -6.789 1.528 1.00 95.50 81 ILE A O 1
ATOM 626 N N . LEU A 1 82 ? 9.536 -4.851 2.247 1.00 92.44 82 LEU A N 1
ATOM 627 C CA . LEU A 1 82 ? 10.406 -4.690 3.401 1.00 92.44 82 LEU A CA 1
ATOM 628 C C . LEU A 1 82 ? 9.776 -5.409 4.591 1.00 92.44 82 LEU A C 1
ATOM 630 O O . LEU A 1 82 ? 8.889 -4.891 5.267 1.00 92.44 82 LEU A O 1
ATOM 634 N N . ASN A 1 83 ? 10.238 -6.632 4.847 1.00 91.94 83 ASN A N 1
ATOM 635 C CA . ASN A 1 83 ? 9.685 -7.490 5.894 1.00 91.94 83 ASN A CA 1
ATOM 636 C C . ASN A 1 83 ? 10.575 -7.580 7.149 1.00 91.94 83 ASN A C 1
ATOM 638 O O . ASN A 1 83 ? 10.663 -8.629 7.781 1.00 91.94 83 ASN A O 1
ATOM 642 N N . SER A 1 84 ? 11.268 -6.495 7.505 1.00 90.38 84 SER A N 1
ATOM 643 C CA . SER A 1 84 ? 12.052 -6.403 8.744 1.00 90.38 84 SER A CA 1
ATOM 644 C C . SER A 1 84 ? 11.979 -5.002 9.347 1.00 90.38 84 SER A C 1
ATOM 646 O O . SER A 1 84 ? 11.845 -4.010 8.629 1.00 90.38 84 SER A O 1
ATOM 648 N N . THR A 1 85 ? 12.084 -4.913 10.674 1.00 88.88 85 THR A N 1
ATOM 649 C CA . THR A 1 85 ? 12.000 -3.643 11.415 1.00 88.88 85 THR A CA 1
ATOM 650 C C . THR A 1 85 ? 13.127 -2.677 11.039 1.00 88.88 85 THR A C 1
ATOM 652 O O . THR A 1 85 ? 12.888 -1.482 10.882 1.00 88.88 85 THR A O 1
ATOM 655 N N . THR A 1 86 ? 14.337 -3.194 10.813 1.00 86.44 86 THR A N 1
ATOM 656 C CA . THR A 1 86 ? 15.493 -2.411 10.355 1.00 86.44 86 THR A CA 1
ATOM 657 C C . THR A 1 86 ? 15.272 -1.828 8.961 1.00 86.44 86 THR A C 1
ATOM 659 O O . THR A 1 86 ? 15.566 -0.655 8.743 1.00 86.44 86 THR A O 1
ATOM 662 N N . ALA A 1 87 ? 14.722 -2.612 8.026 1.00 86.75 87 ALA A N 1
ATOM 663 C CA . ALA A 1 87 ? 14.473 -2.138 6.668 1.00 86.75 87 ALA A CA 1
ATOM 664 C C . ALA A 1 87 ? 13.411 -1.032 6.652 1.00 86.75 87 ALA A C 1
ATOM 666 O O . ALA A 1 87 ? 13.631 0.021 6.063 1.00 86.75 87 ALA A O 1
ATOM 667 N N . VAL A 1 88 ? 12.291 -1.220 7.358 1.00 87.75 88 VAL A N 1
ATOM 668 C CA . VAL A 1 88 ? 11.218 -0.213 7.373 1.00 87.75 88 VAL A CA 1
ATOM 669 C C . VAL A 1 88 ? 11.607 1.070 8.115 1.00 87.75 88 VAL A C 1
ATOM 671 O O . VAL A 1 88 ? 11.151 2.150 7.737 1.00 87.75 88 VAL A O 1
ATOM 674 N N . ALA A 1 89 ? 12.501 1.001 9.110 1.00 85.12 89 ALA A N 1
ATOM 675 C CA . ALA A 1 89 ? 13.056 2.195 9.756 1.00 85.12 89 ALA A CA 1
ATOM 676 C C . ALA A 1 89 ? 13.796 3.096 8.748 1.00 85.12 89 ALA A C 1
ATOM 678 O O . ALA A 1 89 ? 13.616 4.312 8.759 1.00 85.12 89 ALA A O 1
ATOM 679 N N . GLY A 1 90 ? 14.543 2.498 7.810 1.00 79.62 90 GLY A N 1
ATOM 680 C CA . GLY A 1 90 ? 15.169 3.204 6.683 1.00 79.62 90 GLY A CA 1
ATOM 681 C C . GLY A 1 90 ? 14.171 3.790 5.676 1.00 79.62 90 GLY A C 1
ATOM 682 O O . GLY A 1 90 ? 14.542 4.588 4.827 1.00 79.62 90 GLY A O 1
ATOM 683 N N . HIS A 1 91 ? 12.889 3.448 5.791 1.00 81.69 91 HIS A N 1
ATOM 684 C CA . HIS A 1 91 ? 11.799 4.038 5.012 1.00 81.69 91 HIS A CA 1
ATOM 685 C C . HIS A 1 91 ? 10.954 5.018 5.846 1.00 81.69 91 HIS A C 1
ATOM 687 O O . HIS A 1 91 ? 9.790 5.324 5.565 1.00 81.69 91 HIS A O 1
ATOM 693 N N . GLY A 1 92 ? 11.556 5.493 6.941 1.00 78.88 92 GLY A N 1
ATOM 694 C CA . GLY A 1 92 ? 11.006 6.419 7.922 1.00 78.88 92 GLY A CA 1
ATOM 695 C C . GLY A 1 92 ? 9.764 5.901 8.642 1.00 78.88 92 GLY A C 1
ATOM 696 O O . GLY A 1 92 ? 8.924 6.687 9.072 1.00 78.88 92 GLY A O 1
ATOM 697 N N . TRP A 1 93 ? 9.606 4.586 8.777 1.00 87.62 93 TRP A N 1
ATOM 698 C CA . TRP A 1 93 ? 8.603 4.045 9.688 1.00 87.62 93 TRP A CA 1
ATOM 699 C C . TRP A 1 93 ? 8.953 4.374 11.137 1.00 87.62 93 TRP A C 1
ATOM 701 O O . TRP A 1 93 ? 10.102 4.239 11.560 1.00 87.62 93 TRP A O 1
ATOM 711 N N . LEU A 1 94 ? 7.934 4.705 11.928 1.00 88.88 94 LEU A N 1
ATOM 712 C CA . LEU A 1 94 ? 8.039 4.687 13.378 1.00 88.88 94 LEU A CA 1
ATOM 713 C C . LEU A 1 94 ? 7.908 3.245 13.870 1.00 88.88 94 LEU A C 1
ATOM 715 O O . LEU A 1 94 ? 6.799 2.719 14.030 1.00 88.88 94 LEU A O 1
ATOM 719 N N . VAL A 1 95 ? 9.055 2.613 14.096 1.00 89.75 95 VAL A N 1
ATOM 720 C CA . VAL A 1 95 ? 9.141 1.258 14.647 1.00 89.75 95 VAL A CA 1
ATOM 721 C C . VAL A 1 95 ? 8.739 1.268 16.122 1.00 89.75 95 VAL A C 1
ATOM 723 O O . VAL A 1 95 ? 9.125 2.158 16.877 1.00 89.75 95 VAL A O 1
ATOM 726 N N . ALA A 1 96 ? 7.967 0.263 16.530 1.00 88.88 96 ALA A N 1
ATOM 727 C CA . ALA A 1 96 ? 7.563 0.038 17.913 1.00 88.88 96 ALA A CA 1
ATOM 728 C C . ALA A 1 96 ? 7.687 -1.451 18.265 1.00 88.88 96 ALA A C 1
ATOM 730 O O . ALA A 1 96 ? 7.731 -2.301 17.376 1.00 88.88 96 ALA A O 1
ATOM 731 N N . ALA A 1 97 ? 7.730 -1.764 19.564 1.00 85.56 97 ALA A N 1
ATOM 732 C CA . ALA A 1 97 ? 7.778 -3.147 20.045 1.00 85.56 97 ALA A CA 1
ATOM 733 C C . ALA A 1 97 ? 6.516 -3.942 19.662 1.00 85.56 97 ALA A C 1
ATOM 735 O O . ALA A 1 97 ? 6.608 -5.124 19.346 1.00 85.56 97 ALA A O 1
ATOM 736 N N . SER A 1 98 ? 5.356 -3.276 19.650 1.00 88.75 98 SER A N 1
ATOM 737 C CA . SER A 1 98 ? 4.088 -3.815 19.161 1.00 88.75 98 SER A CA 1
ATOM 738 C C . SER A 1 98 ? 3.620 -2.993 17.959 1.00 88.75 98 SER A C 1
ATOM 740 O O . SER A 1 98 ? 3.429 -1.780 18.051 1.00 88.75 98 SER A O 1
ATOM 742 N N . MET A 1 99 ? 3.514 -3.652 16.808 1.00 92.31 99 MET A N 1
ATOM 743 C CA . MET A 1 99 ? 3.043 -3.114 15.530 1.00 92.31 99 MET A CA 1
ATOM 744 C C . MET A 1 99 ? 2.596 -4.280 14.635 1.00 92.31 99 MET A C 1
ATOM 746 O O . MET A 1 99 ? 2.602 -5.431 15.083 1.00 92.31 99 MET A O 1
ATOM 750 N N . LYS A 1 100 ? 2.235 -4.009 13.373 1.00 94.25 100 LYS A N 1
ATOM 751 C CA . LYS A 1 100 ? 1.930 -5.039 12.373 1.00 94.25 100 LYS A CA 1
ATOM 752 C C . LYS A 1 100 ? 3.030 -6.107 12.424 1.00 94.25 100 LYS A C 1
ATOM 754 O O . LYS A 1 100 ? 4.211 -5.759 12.390 1.00 94.25 100 LYS A O 1
ATOM 759 N N . PRO A 1 101 ? 2.683 -7.395 12.550 1.00 91.56 101 PRO A N 1
ATOM 760 C CA . PRO A 1 101 ? 3.691 -8.430 12.732 1.00 91.56 101 PRO A CA 1
ATOM 761 C C . PRO A 1 101 ? 4.540 -8.586 11.461 1.00 91.56 101 PRO A C 1
ATOM 763 O O . PRO A 1 101 ? 4.017 -8.503 10.355 1.00 91.56 101 PRO A O 1
ATOM 766 N N . GLY A 1 102 ? 5.845 -8.835 11.596 1.00 80.88 102 GLY A N 1
ATOM 767 C CA . GLY A 1 102 ? 6.737 -9.168 10.466 1.00 80.88 102 GLY A CA 1
ATOM 768 C C . GLY A 1 102 ? 6.831 -10.671 10.161 1.00 80.88 102 GLY A C 1
ATOM 769 O O . GLY A 1 102 ? 7.644 -11.089 9.340 1.00 80.88 102 GLY A O 1
ATOM 770 N N . ALA A 1 103 ? 6.045 -11.489 10.862 1.00 74.19 103 ALA A N 1
ATOM 771 C CA . ALA A 1 103 ? 6.076 -12.946 10.790 1.00 74.19 103 ALA A CA 1
ATOM 772 C C . ALA A 1 103 ? 5.276 -13.500 9.592 1.00 74.19 103 ALA A C 1
ATOM 774 O O . ALA A 1 103 ? 4.744 -12.746 8.769 1.00 74.19 103 ALA A O 1
ATOM 775 N N . THR A 1 104 ? 5.208 -14.830 9.482 1.00 81.31 104 THR A N 1
ATOM 776 C CA . THR A 1 104 ? 4.517 -15.551 8.398 1.00 81.31 104 THR A CA 1
ATOM 777 C C . THR A 1 104 ? 3.048 -15.153 8.262 1.00 81.31 104 THR A C 1
ATOM 779 O O . THR A 1 104 ? 2.512 -15.185 7.158 1.00 81.31 104 THR A O 1
ATOM 782 N N . GLU A 1 105 ? 2.402 -14.690 9.336 1.00 87.88 105 GLU A N 1
ATOM 783 C CA . GLU A 1 105 ? 1.027 -14.198 9.297 1.00 87.88 105 GLU A CA 1
ATOM 784 C C . GLU A 1 105 ? 0.868 -12.978 8.383 1.00 87.88 105 GLU A C 1
ATOM 786 O O . GLU A 1 105 ? -0.181 -12.818 7.766 1.00 87.88 105 GLU A O 1
ATOM 791 N N . SER A 1 106 ? 1.883 -12.124 8.246 1.00 92.00 106 SER A N 1
ATOM 792 C CA . SER A 1 106 ? 1.808 -10.955 7.359 1.00 92.00 106 SER A CA 1
ATOM 793 C C . SER A 1 106 ? 2.277 -11.228 5.941 1.00 92.00 106 SER A C 1
ATOM 795 O O . SER A 1 106 ? 2.063 -10.378 5.084 1.00 92.00 106 SER A O 1
ATOM 797 N N . LEU A 1 107 ? 2.910 -12.370 5.666 1.00 92.56 107 LEU A N 1
ATOM 798 C CA . LEU A 1 107 ? 3.528 -12.638 4.371 1.00 92.56 107 LEU A CA 1
ATOM 799 C C . LEU A 1 107 ? 2.875 -13.836 3.677 1.00 92.56 107 LEU A C 1
ATOM 801 O O . LEU A 1 107 ? 3.210 -14.992 3.919 1.00 92.56 107 LEU A O 1
ATOM 805 N N . ARG A 1 108 ? 1.966 -13.528 2.752 1.00 91.94 108 ARG A N 1
ATOM 806 C CA . ARG A 1 108 ? 1.284 -14.479 1.869 1.00 91.94 108 ARG A CA 1
ATOM 807 C C . ARG A 1 108 ? 1.185 -13.864 0.477 1.00 91.94 108 ARG A C 1
ATOM 809 O O . ARG A 1 108 ? 0.177 -13.260 0.129 1.00 91.94 108 ARG A O 1
ATOM 816 N N . LEU A 1 109 ? 2.263 -13.961 -0.295 1.00 90.75 109 LEU A N 1
ATOM 817 C CA . LEU A 1 109 ? 2.386 -13.273 -1.587 1.00 90.75 109 LEU A CA 1
ATOM 818 C C . LEU A 1 109 ? 1.626 -13.952 -2.719 1.00 90.75 109 LEU A C 1
ATOM 820 O O . LEU A 1 109 ? 1.085 -13.290 -3.605 1.00 90.75 109 LEU A O 1
ATOM 824 N N . THR A 1 110 ? 1.635 -15.278 -2.704 1.00 85.50 110 THR A N 1
ATOM 825 C CA . THR A 1 110 ? 1.007 -16.100 -3.724 1.00 85.50 110 THR A CA 1
ATOM 826 C C . THR A 1 110 ? -0.241 -16.767 -3.167 1.00 85.50 110 THR A C 1
ATOM 828 O O . THR A 1 110 ? -0.273 -17.105 -1.981 1.00 85.50 110 THR A O 1
ATOM 831 N N . PRO A 1 111 ? -1.249 -16.968 -4.024 1.00 75.81 111 PRO A N 1
ATOM 832 C CA . PRO A 1 111 ? -2.437 -17.707 -3.656 1.00 75.81 111 PRO A CA 1
ATOM 833 C C . PRO A 1 111 ? -2.075 -19.144 -3.256 1.00 75.81 111 PRO A C 1
ATOM 835 O O . PRO A 1 111 ? -1.160 -19.735 -3.835 1.00 75.81 111 PRO A O 1
ATOM 838 N N . THR A 1 112 ? -2.768 -19.679 -2.253 1.00 74.75 112 THR A N 1
ATOM 839 C CA . THR A 1 112 ? -2.652 -21.090 -1.844 1.00 74.75 112 THR A CA 1
ATOM 840 C C . THR A 1 112 ? -3.501 -21.990 -2.733 1.00 74.75 112 THR A C 1
ATOM 842 O O . THR A 1 112 ? -3.101 -23.116 -3.018 1.00 74.75 112 THR A O 1
ATOM 845 N N . ASP A 1 113 ? -4.633 -21.469 -3.206 1.00 75.25 113 ASP A N 1
ATOM 846 C CA . ASP A 1 113 ? -5.515 -22.101 -4.183 1.00 75.25 113 ASP A CA 1
ATOM 847 C C . ASP A 1 113 ? -5.441 -21.328 -5.515 1.00 75.25 113 ASP A C 1
ATOM 849 O O . ASP A 1 113 ? -5.485 -20.103 -5.498 1.00 75.25 113 ASP A O 1
ATOM 853 N N . PRO A 1 114 ? -5.346 -21.965 -6.693 1.00 70.12 114 PRO A N 1
ATOM 854 C CA . PRO A 1 114 ? -5.340 -21.262 -7.984 1.00 70.12 114 PRO A CA 1
ATOM 855 C C . PRO A 1 114 ? -6.554 -20.343 -8.238 1.00 70.12 114 PRO A C 1
ATOM 857 O O . PRO A 1 114 ? -6.484 -19.484 -9.118 1.00 70.12 114 PRO A O 1
ATOM 860 N N . THR A 1 115 ? -7.651 -20.502 -7.492 1.00 71.50 115 THR A N 1
ATOM 861 C CA . THR A 1 115 ? -8.832 -19.623 -7.535 1.00 71.50 115 THR A CA 1
ATOM 862 C C . THR A 1 115 ? -8.728 -18.392 -6.628 1.00 71.50 115 THR A C 1
ATOM 864 O O . THR A 1 115 ? -9.508 -17.448 -6.785 1.00 71.50 115 THR A O 1
ATOM 867 N N . ASP A 1 116 ? -7.757 -18.361 -5.710 1.00 76.25 116 ASP A N 1
ATOM 868 C CA . ASP A 1 116 ? -7.515 -17.220 -4.835 1.00 76.25 116 ASP A CA 1
ATOM 869 C C . ASP A 1 116 ? -7.051 -16.010 -5.662 1.00 76.25 116 ASP A C 1
ATOM 871 O O . ASP A 1 116 ? -6.080 -16.046 -6.424 1.00 76.25 116 ASP A O 1
ATOM 875 N N . SER A 1 117 ? -7.734 -14.888 -5.461 1.00 85.00 117 SER A N 1
ATOM 876 C CA . SER A 1 117 ? -7.331 -13.603 -6.031 1.00 85.00 117 SER A CA 1
ATOM 877 C C . SER A 1 117 ? -6.356 -12.863 -5.109 1.00 85.00 117 SER A C 1
ATOM 879 O O . SER A 1 117 ? -6.165 -13.229 -3.948 1.00 85.00 117 SER A O 1
ATOM 881 N N . ILE A 1 118 ? -5.805 -11.742 -5.582 1.00 92.38 118 ILE A N 1
ATOM 882 C CA . ILE A 1 118 ? -4.939 -10.867 -4.777 1.00 92.38 118 ILE A CA 1
ATOM 883 C C . ILE A 1 118 ? -5.609 -10.377 -3.473 1.00 92.38 118 ILE A C 1
ATOM 885 O O . ILE A 1 118 ? -4.922 -9.933 -2.557 1.00 92.38 118 ILE A O 1
ATOM 889 N N . THR A 1 119 ? -6.937 -10.488 -3.334 1.00 91.94 119 THR A N 1
ATOM 890 C CA . THR A 1 119 ? -7.67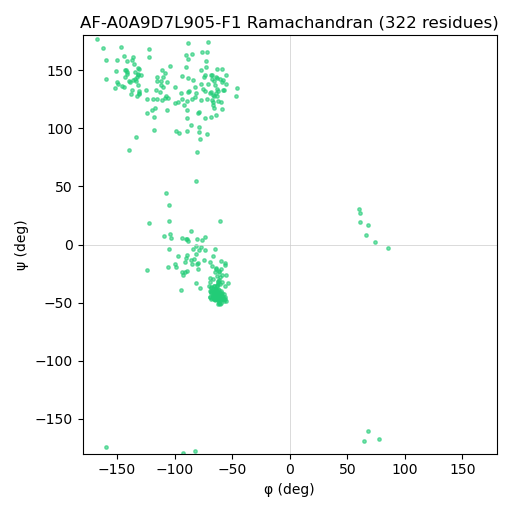0 -10.088 -2.119 1.00 91.94 119 THR A CA 1
ATOM 891 C C . THR A 1 119 ? -7.246 -10.836 -0.856 1.00 91.94 119 THR A C 1
ATOM 893 O O . THR A 1 119 ? -7.371 -10.294 0.248 1.00 91.94 119 THR A O 1
ATOM 896 N N . THR A 1 120 ? -6.763 -12.072 -0.996 1.00 89.94 120 THR A N 1
ATOM 897 C CA . THR A 1 120 ? -6.296 -12.885 0.132 1.00 89.94 120 THR A CA 1
ATOM 898 C C . THR A 1 120 ? -4.805 -12.688 0.387 1.00 89.94 120 THR A C 1
ATOM 900 O O . THR A 1 120 ? -4.325 -13.019 1.471 1.00 89.94 120 THR A O 1
ATOM 903 N N . ALA A 1 121 ? -4.054 -12.107 -0.547 1.00 92.62 121 ALA A N 1
ATOM 904 C CA . ALA A 1 121 ? -2.627 -11.904 -0.369 1.00 92.62 121 ALA A CA 1
ATOM 905 C C . ALA A 1 121 ? -2.325 -10.951 0.804 1.00 92.62 121 ALA A C 1
ATOM 907 O O . ALA A 1 121 ? -3.132 -10.087 1.160 1.00 92.62 121 ALA A O 1
ATOM 908 N N . ARG A 1 122 ? -1.163 -11.149 1.429 1.00 94.06 122 ARG A N 1
ATOM 909 C CA . ARG A 1 122 ? -0.611 -10.278 2.470 1.00 94.06 122 ARG A CA 1
ATOM 910 C C . ARG A 1 122 ? 0.843 -9.954 2.146 1.00 94.06 122 ARG A C 1
ATOM 912 O O . ARG A 1 122 ? 1.621 -10.869 1.869 1.00 94.06 122 ARG A O 1
ATOM 919 N N . PHE A 1 123 ? 1.210 -8.678 2.161 1.00 95.19 123 PHE A N 1
ATOM 920 C CA . PHE A 1 123 ? 2.471 -8.202 1.577 1.00 95.19 123 PHE A CA 1
ATOM 921 C C . PHE A 1 123 ? 3.508 -7.810 2.640 1.00 95.19 123 PHE A C 1
ATOM 923 O O . PHE A 1 123 ? 4.181 -6.788 2.548 1.00 95.19 123 PHE A O 1
ATOM 930 N N . GLY A 1 124 ? 3.656 -8.650 3.662 1.00 93.94 124 GLY A N 1
ATOM 931 C CA . GLY A 1 124 ? 4.640 -8.489 4.729 1.00 93.94 124 GLY A CA 1
ATOM 932 C C . GLY A 1 124 ? 4.359 -7.289 5.632 1.00 93.94 124 GLY A C 1
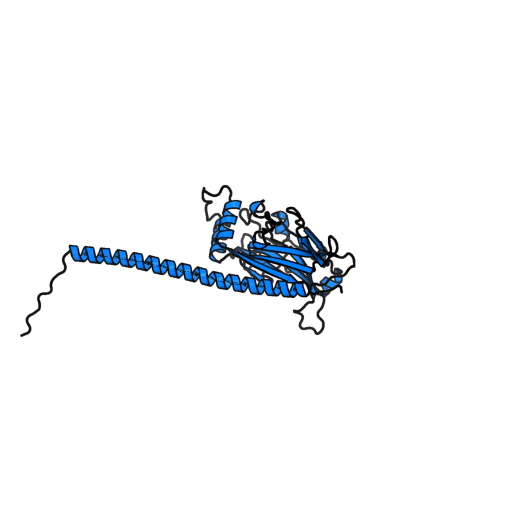ATOM 933 O O . GLY A 1 124 ? 3.243 -6.771 5.701 1.00 93.94 124 GLY A O 1
ATOM 934 N N . LEU A 1 125 ? 5.391 -6.843 6.342 1.00 93.06 125 LEU A N 1
ATOM 935 C CA . LEU A 1 125 ? 5.332 -5.694 7.239 1.00 93.06 125 LEU A CA 1
ATOM 936 C C . LEU A 1 125 ? 4.982 -4.405 6.480 1.00 93.06 125 LEU A C 1
ATOM 938 O O . LEU A 1 125 ? 4.043 -3.714 6.866 1.00 93.06 125 LEU A O 1
ATOM 942 N N . SER A 1 126 ? 5.683 -4.105 5.381 1.00 91.31 126 SER A N 1
ATOM 943 C CA . SER A 1 126 ? 5.555 -2.823 4.676 1.00 91.31 126 SER A CA 1
ATOM 944 C C . SER A 1 126 ? 4.493 -2.752 3.585 1.00 91.31 126 SER A C 1
ATOM 946 O O . SER A 1 126 ? 4.299 -1.682 3.017 1.00 91.31 126 SER A O 1
ATOM 948 N N . GLY A 1 127 ? 3.867 -3.864 3.201 1.00 95.44 127 GLY A N 1
ATOM 949 C CA . GLY A 1 127 ? 3.243 -3.919 1.880 1.00 95.44 127 GLY A CA 1
ATOM 950 C C . GLY A 1 127 ? 4.284 -3.805 0.754 1.00 95.44 127 GLY A C 1
ATOM 951 O O . GLY A 1 127 ? 5.497 -3.845 0.990 1.00 95.44 127 GLY A O 1
ATOM 952 N N . CYS A 1 128 ? 3.815 -3.621 -0.477 1.00 96.31 128 CYS A N 1
ATOM 953 C CA . CYS A 1 128 ? 4.655 -3.299 -1.625 1.00 96.31 128 CYS A CA 1
ATOM 954 C C . CYS A 1 128 ? 5.156 -1.849 -1.57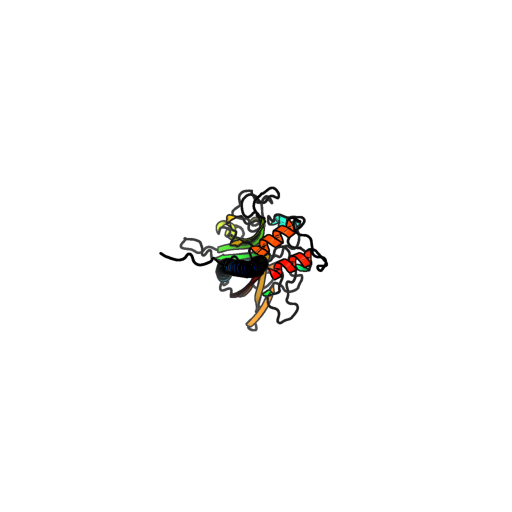0 1.00 96.31 128 CYS A C 1
ATOM 956 O O . CYS A 1 128 ? 4.384 -0.906 -1.432 1.00 96.31 128 CYS A O 1
ATOM 958 N N . TRP A 1 129 ? 6.450 -1.659 -1.785 1.00 96.00 129 TRP A N 1
ATOM 959 C CA . TRP A 1 129 ? 7.036 -0.392 -2.195 1.00 96.00 129 TRP A CA 1
ATOM 960 C C . TRP A 1 129 ? 7.199 -0.402 -3.714 1.00 96.00 129 TRP A C 1
ATOM 962 O O . TRP A 1 129 ? 8.158 -0.968 -4.245 1.00 96.00 129 TRP A O 1
ATOM 972 N N . LEU A 1 130 ? 6.223 0.181 -4.406 1.00 97.25 130 LEU A N 1
ATOM 973 C CA . LEU A 1 130 ? 6.169 0.251 -5.864 1.00 97.25 130 LEU A CA 1
ATOM 974 C C . LEU A 1 130 ? 6.781 1.570 -6.333 1.00 97.25 130 LEU A C 1
ATOM 976 O O . LEU A 1 130 ? 6.382 2.632 -5.865 1.00 97.25 130 LEU A O 1
ATOM 980 N N . ARG A 1 131 ? 7.696 1.504 -7.296 1.00 94.88 131 ARG A N 1
ATOM 981 C CA . ARG A 1 131 ? 8.240 2.664 -8.001 1.00 94.88 131 ARG A CA 1
ATOM 982 C C . ARG A 1 131 ? 8.240 2.427 -9.489 1.00 94.88 131 ARG A C 1
ATOM 984 O O . ARG A 1 131 ? 8.515 1.311 -9.920 1.00 94.88 131 ARG A O 1
ATOM 991 N N . PHE A 1 132 ? 7.991 3.470 -10.255 1.00 95.56 132 PHE A N 1
ATOM 992 C CA . PHE A 1 132 ? 8.092 3.419 -11.704 1.00 95.56 132 PHE A CA 1
ATOM 993 C C . PHE A 1 132 ? 8.241 4.822 -12.275 1.00 95.56 132 PHE A C 1
ATOM 995 O O . PHE A 1 132 ? 7.895 5.813 -11.628 1.00 95.56 132 PHE A O 1
ATOM 1002 N N . VAL A 1 133 ? 8.773 4.901 -13.486 1.00 94.38 133 VAL A N 1
ATOM 1003 C CA . VAL A 1 133 ? 8.781 6.135 -14.267 1.00 94.38 133 VAL A CA 1
ATOM 1004 C C . VAL A 1 133 ? 7.427 6.281 -14.951 1.00 94.38 133 VAL A C 1
ATOM 1006 O O . VAL A 1 133 ? 6.915 5.316 -15.514 1.00 94.38 133 VAL A O 1
ATOM 1009 N N . ALA A 1 134 ? 6.849 7.476 -14.922 1.00 92.75 134 ALA A N 1
ATOM 1010 C CA . ALA A 1 134 ? 5.594 7.781 -15.595 1.00 92.75 134 ALA A CA 1
ATOM 1011 C C . ALA A 1 134 ? 5.585 9.197 -16.167 1.00 92.75 134 ALA A C 1
ATOM 1013 O O . ALA A 1 134 ? 6.376 10.054 -15.769 1.00 92.75 134 ALA A O 1
ATOM 1014 N N . SER A 1 135 ? 4.672 9.453 -17.099 1.00 88.88 135 SER A N 1
ATOM 1015 C CA . SER A 1 135 ? 4.392 10.798 -17.596 1.00 88.88 135 SER A CA 1
ATOM 1016 C C . SER A 1 135 ? 3.854 11.686 -16.468 1.00 88.88 135 SER A C 1
ATOM 1018 O O . SER A 1 135 ? 2.876 11.320 -15.810 1.00 88.88 135 SER A O 1
ATOM 1020 N N . ASN A 1 136 ? 4.445 12.865 -16.253 1.00 81.56 136 ASN A N 1
ATOM 1021 C CA . ASN A 1 136 ? 3.910 13.833 -15.302 1.00 81.56 136 ASN A CA 1
ATOM 1022 C C . ASN A 1 136 ? 2.627 14.465 -15.856 1.00 81.56 136 ASN A C 1
ATOM 1024 O O . ASN A 1 136 ? 2.668 15.415 -16.638 1.00 81.56 136 ASN A O 1
ATOM 1028 N N . VAL A 1 137 ? 1.489 13.908 -15.458 1.00 72.75 137 VAL A N 1
ATOM 1029 C CA . VAL A 1 137 ? 0.146 14.396 -15.807 1.00 72.75 137 VAL A CA 1
ATOM 1030 C C . VAL A 1 137 ? -0.316 15.561 -14.925 1.00 72.75 137 VAL A C 1
ATOM 1032 O O . VAL A 1 137 ? -1.357 16.151 -15.190 1.00 72.75 137 VAL A O 1
ATOM 1035 N N . GLU A 1 138 ? 0.438 15.883 -13.870 1.00 69.50 138 GLU A N 1
ATOM 1036 C CA . GLU A 1 138 ? 0.139 16.969 -12.925 1.00 69.50 138 GLU A CA 1
ATOM 1037 C C . GLU A 1 138 ? 0.900 18.261 -13.264 1.00 69.50 138 GLU A C 1
ATOM 1039 O O . GLU A 1 138 ? 0.624 19.313 -12.688 1.00 69.50 138 GLU A O 1
ATOM 1044 N N . ALA A 1 139 ? 1.857 18.204 -14.195 1.00 63.91 139 ALA A N 1
ATOM 1045 C CA . ALA A 1 139 ? 2.542 19.389 -14.686 1.00 63.91 139 ALA A CA 1
ATOM 1046 C C . ALA A 1 139 ? 1.566 20.262 -15.485 1.00 63.91 139 ALA A C 1
ATOM 1048 O O . ALA A 1 139 ? 0.993 19.823 -16.476 1.00 63.91 139 ALA A O 1
ATOM 1049 N N . ASN A 1 140 ? 1.435 21.528 -15.087 1.00 58.97 140 ASN A N 1
ATOM 1050 C CA . ASN A 1 140 ? 0.677 22.543 -15.829 1.00 58.97 140 ASN A CA 1
ATOM 1051 C C . ASN A 1 140 ? 1.403 23.030 -17.102 1.00 58.97 140 ASN A C 1
ATOM 1053 O O . ASN A 1 140 ? 0.954 23.983 -17.736 1.00 58.97 140 ASN A O 1
ATOM 1057 N N . ASP A 1 141 ? 2.529 22.410 -17.460 1.00 59.00 141 ASP A N 1
ATOM 1058 C CA . ASP A 1 141 ? 3.326 22.765 -18.629 1.00 59.00 141 ASP A CA 1
ATOM 1059 C C . ASP A 1 141 ? 2.883 21.988 -19.874 1.00 59.00 141 ASP A C 1
ATOM 1061 O O . ASP A 1 141 ? 2.398 20.861 -19.805 1.00 59.00 141 ASP A O 1
ATOM 1065 N N . VAL A 1 142 ? 3.113 22.590 -21.044 1.00 54.81 142 VAL A N 1
ATOM 1066 C CA . VAL A 1 142 ? 2.736 22.068 -22.375 1.00 54.81 142 VAL A CA 1
ATOM 1067 C C . VAL A 1 142 ? 3.380 20.703 -22.691 1.00 54.81 142 VAL A C 1
ATOM 1069 O O . VAL A 1 142 ? 2.954 20.017 -23.619 1.00 54.81 142 VAL A O 1
ATOM 1072 N N . GLN A 1 143 ? 4.387 20.274 -21.923 1.00 63.31 143 GLN A N 1
ATOM 1073 C CA . GLN A 1 143 ? 5.120 19.031 -22.139 1.00 63.31 143 GLN A CA 1
ATOM 1074 C C . GLN A 1 143 ? 5.067 18.144 -20.889 1.00 63.31 143 GLN A C 1
ATOM 1076 O O . GLN A 1 143 ? 5.646 18.467 -19.851 1.00 63.31 143 GLN A O 1
ATOM 1081 N N . SER A 1 144 ? 4.395 16.994 -20.998 1.00 70.81 144 SER A N 1
ATOM 1082 C CA . SER A 1 144 ? 4.434 15.974 -19.950 1.00 70.81 144 SER A CA 1
ATOM 1083 C C . SER A 1 144 ? 5.839 15.374 -19.898 1.00 70.81 144 SER A C 1
ATOM 1085 O O . SER A 1 144 ? 6.272 14.694 -20.828 1.00 70.81 144 SER A O 1
ATOM 1087 N N . THR A 1 145 ? 6.585 15.681 -18.836 1.00 85.00 145 THR A N 1
ATOM 1088 C CA . THR A 1 145 ? 7.954 15.186 -18.640 1.00 85.00 145 THR A CA 1
ATOM 1089 C C . THR A 1 145 ? 7.950 13.910 -17.796 1.00 85.00 145 THR A C 1
ATOM 1091 O O . THR A 1 145 ? 7.119 13.795 -16.892 1.00 85.00 145 THR A O 1
ATOM 1094 N N . PRO A 1 146 ? 8.843 12.935 -18.049 1.00 89.50 146 PRO A N 1
ATOM 1095 C CA . PRO A 1 146 ? 8.914 11.735 -17.224 1.00 89.50 146 PRO A CA 1
ATOM 1096 C C . PRO A 1 146 ? 9.348 12.053 -15.789 1.00 89.50 146 PRO A C 1
ATOM 1098 O O . PRO A 1 146 ? 10.281 12.828 -15.561 1.00 89.50 146 PRO A O 1
ATOM 1101 N N . VAL A 1 147 ? 8.686 11.421 -14.826 1.00 89.50 147 VAL A N 1
ATOM 1102 C CA . VAL A 1 147 ? 8.956 11.532 -13.389 1.00 89.50 147 VAL A CA 1
ATOM 1103 C C . VAL A 1 147 ? 8.969 10.150 -12.753 1.00 89.50 147 VAL A C 1
ATOM 1105 O O . VAL A 1 147 ? 8.236 9.261 -13.181 1.00 89.50 147 VAL A O 1
ATOM 1108 N N . VAL A 1 148 ? 9.777 9.958 -11.711 1.00 91.50 148 VAL A N 1
ATOM 1109 C CA . VAL A 1 148 ? 9.668 8.761 -10.868 1.00 91.50 148 VAL A CA 1
ATOM 1110 C C . VAL A 1 148 ? 8.559 8.959 -9.850 1.00 91.50 148 VAL A C 1
ATOM 1112 O O . VAL A 1 148 ? 8.573 9.923 -9.084 1.00 91.50 148 VAL A O 1
ATOM 1115 N N . ILE A 1 149 ? 7.630 8.012 -9.810 1.00 92.19 149 ILE A N 1
ATOM 1116 C CA . ILE A 1 149 ? 6.546 7.955 -8.836 1.00 92.19 149 ILE A CA 1
ATOM 1117 C C . ILE A 1 149 ? 6.780 6.765 -7.911 1.00 92.19 149 ILE A C 1
ATOM 1119 O O . ILE A 1 149 ? 7.220 5.701 -8.346 1.00 92.19 149 ILE A O 1
ATOM 1123 N N . SER A 1 150 ? 6.488 6.947 -6.626 1.00 93.12 150 SER A N 1
ATOM 1124 C CA . SER A 1 150 ? 6.620 5.928 -5.592 1.00 93.12 150 SER A CA 1
ATOM 1125 C C . SER A 1 150 ? 5.363 5.825 -4.745 1.00 93.12 150 SER A C 1
ATOM 1127 O O . SER A 1 150 ? 4.912 6.818 -4.178 1.00 93.12 150 SER A O 1
ATOM 1129 N N . TYR A 1 151 ? 4.876 4.600 -4.582 1.00 95.88 151 TYR A N 1
ATOM 1130 C CA . TYR A 1 151 ? 3.816 4.219 -3.662 1.00 95.88 151 TYR A CA 1
ATOM 1131 C C . TYR A 1 151 ? 4.394 3.360 -2.548 1.00 95.88 151 TYR A C 1
ATOM 1133 O O . TYR A 1 151 ? 5.027 2.335 -2.812 1.00 95.88 151 TYR A O 1
ATOM 1141 N N . GLN A 1 152 ? 4.182 3.765 -1.299 1.00 93.38 152 GLN A N 1
ATOM 1142 C CA . GLN A 1 152 ? 4.643 2.987 -0.152 1.00 93.38 152 GLN A CA 1
ATOM 1143 C C . GLN A 1 152 ? 3.766 3.186 1.071 1.00 93.38 152 GLN A C 1
ATOM 1145 O O . GLN A 1 152 ? 3.213 4.265 1.295 1.00 93.38 152 GLN A O 1
ATOM 1150 N N . LEU A 1 153 ? 3.689 2.146 1.891 1.00 94.00 153 LEU A N 1
ATOM 1151 C CA . LEU A 1 153 ? 3.086 2.242 3.205 1.00 94.00 153 LEU A CA 1
ATOM 1152 C C . LEU A 1 153 ? 4.109 2.757 4.216 1.00 94.00 153 LEU A C 1
ATOM 1154 O O . LEU A 1 153 ? 5.269 2.346 4.187 1.00 94.00 153 LEU A O 1
ATOM 1158 N N . ALA A 1 154 ? 3.670 3.603 5.148 1.00 91.38 154 ALA A N 1
ATOM 1159 C CA . ALA A 1 154 ? 4.447 3.923 6.338 1.00 91.38 154 ALA A CA 1
ATOM 1160 C C . ALA A 1 154 ? 3.581 4.017 7.595 1.00 91.38 154 ALA A C 1
ATOM 1162 O O . ALA A 1 154 ? 2.479 4.567 7.570 1.00 91.38 154 ALA A O 1
ATOM 1163 N N . ARG A 1 155 ? 4.107 3.504 8.715 1.00 92.31 155 ARG A N 1
ATOM 1164 C CA . ARG A 1 155 ? 3.527 3.680 10.054 1.00 92.31 155 ARG A CA 1
ATOM 1165 C C . ARG A 1 155 ? 4.090 4.946 10.687 1.00 92.31 155 ARG A C 1
ATOM 1167 O O . ARG A 1 155 ? 5.271 4.971 11.035 1.00 92.31 155 ARG A O 1
ATOM 1174 N N . ARG A 1 156 ? 3.286 6.003 10.818 1.00 88.12 156 ARG A N 1
ATOM 1175 C CA . ARG A 1 156 ? 3.752 7.330 11.262 1.00 88.12 156 ARG A CA 1
ATOM 1176 C C . ARG A 1 156 ? 2.662 8.106 12.014 1.00 88.12 156 ARG A C 1
ATOM 1178 O O . ARG A 1 156 ? 1.480 7.810 11.838 1.00 88.12 156 ARG A O 1
ATOM 1185 N N . PRO A 1 157 ? 3.029 9.105 12.836 1.00 87.50 157 PRO A N 1
ATOM 1186 C CA . PRO A 1 157 ? 2.072 10.074 13.360 1.00 87.50 157 PRO A CA 1
ATOM 1187 C C . PRO A 1 157 ? 1.346 10.811 12.226 1.00 87.50 157 PRO A C 1
ATOM 1189 O O . PRO A 1 157 ? 1.958 11.150 11.211 1.00 87.50 157 PRO A O 1
ATOM 1192 N N . ILE A 1 158 ? 0.050 11.083 12.396 1.00 85.56 158 ILE A N 1
ATOM 1193 C CA . ILE A 1 158 ? -0.761 11.791 11.387 1.00 85.56 158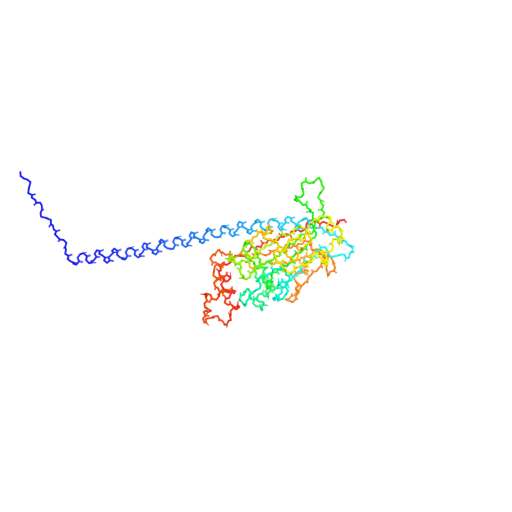 ILE A CA 1
ATOM 1194 C C . ILE A 1 158 ? -0.251 13.211 11.096 1.00 85.56 158 ILE A C 1
ATOM 1196 O O . ILE A 1 158 ? -0.365 13.698 9.970 1.00 85.56 158 ILE A O 1
ATOM 1200 N N . THR A 1 159 ? 0.343 13.857 12.100 1.00 83.44 159 THR A N 1
ATOM 1201 C CA . THR A 1 159 ? 0.893 15.213 12.041 1.00 83.44 159 THR A CA 1
ATOM 1202 C C . THR A 1 159 ? 2.188 15.291 12.847 1.00 83.44 159 THR A C 1
ATOM 1204 O O . THR A 1 159 ? 2.434 14.477 13.735 1.00 83.44 159 THR A O 1
ATOM 1207 N N . GLY A 1 160 ? 3.033 16.279 12.545 1.00 79.31 160 GLY A N 1
ATOM 1208 C CA . GLY A 1 160 ? 4.292 16.507 13.259 1.00 79.31 160 GLY A CA 1
ATOM 1209 C C . GLY A 1 160 ? 5.424 15.544 12.880 1.00 79.31 160 GLY A C 1
ATOM 1210 O O . GLY A 1 160 ? 5.366 14.849 11.865 1.00 79.31 160 GLY A O 1
ATOM 1211 N N . ALA A 1 161 ? 6.483 15.547 13.691 1.00 78.75 161 ALA A N 1
ATOM 1212 C CA . ALA A 1 161 ? 7.685 14.749 13.458 1.00 78.75 161 ALA A CA 1
ATOM 1213 C C . ALA A 1 161 ? 7.442 13.260 13.739 1.00 78.75 161 ALA A C 1
ATOM 1215 O O . ALA A 1 161 ? 6.720 12.897 14.666 1.00 78.75 161 ALA A O 1
ATOM 1216 N N . VAL A 1 162 ? 8.083 12.371 12.985 1.00 79.50 162 VAL A N 1
ATOM 1217 C CA . VAL A 1 162 ? 8.009 10.929 13.250 1.00 79.50 162 VAL A CA 1
ATOM 1218 C C . VAL A 1 162 ? 8.938 10.598 14.417 1.00 79.50 162 VAL A C 1
ATOM 1220 O O . VAL A 1 162 ? 10.128 10.352 14.251 1.00 79.50 162 VAL A O 1
ATOM 1223 N N . SER A 1 163 ? 8.376 10.647 15.617 1.00 81.62 163 SER A N 1
ATOM 1224 C CA . SER A 1 163 ? 9.061 10.382 16.877 1.00 81.62 163 SER A CA 1
ATOM 1225 C C . SER A 1 163 ? 8.125 9.625 17.809 1.00 81.62 163 SER A C 1
ATOM 1227 O O . SER A 1 163 ? 6.917 9.860 17.795 1.00 81.62 163 SER A O 1
ATOM 1229 N N . ALA A 1 164 ? 8.686 8.770 18.665 1.00 80.62 164 ALA A N 1
ATOM 1230 C CA . ALA A 1 164 ? 7.940 8.111 19.734 1.00 80.62 164 ALA A CA 1
ATOM 1231 C C . ALA A 1 164 ? 7.387 9.109 20.772 1.00 80.62 164 ALA A C 1
ATOM 1233 O O . ALA A 1 164 ? 6.427 8.799 21.466 1.00 80.62 164 ALA A O 1
ATOM 1234 N N . SER A 1 165 ? 7.969 10.310 20.862 1.00 84.62 165 SER A N 1
ATOM 1235 C CA . SER A 1 165 ? 7.484 11.392 21.729 1.00 84.62 165 SER A CA 1
ATOM 1236 C C . SER A 1 165 ? 6.364 12.234 21.111 1.00 84.62 165 SER A C 1
ATOM 1238 O O . SER A 1 165 ? 5.864 13.147 21.767 1.00 84.62 165 SER A O 1
ATOM 1240 N N . ASN A 1 166 ? 5.980 11.983 19.854 1.00 83.75 166 ASN A N 1
ATOM 1241 C CA . ASN A 1 166 ? 4.916 12.743 19.209 1.00 83.75 166 ASN A CA 1
ATOM 1242 C C . ASN A 1 166 ? 3.547 12.352 19.807 1.00 83.75 166 ASN A C 1
ATOM 1244 O O . ASN A 1 166 ? 3.209 11.169 19.792 1.00 83.75 166 ASN A O 1
ATOM 1248 N N . PRO A 1 167 ? 2.743 13.314 20.303 1.00 83.75 167 PRO A N 1
ATOM 1249 C CA . PRO A 1 167 ? 1.428 13.025 20.874 1.00 83.75 167 PRO A CA 1
ATOM 1250 C C . PRO A 1 167 ? 0.349 12.695 19.828 1.00 83.75 167 PRO A C 1
ATOM 1252 O O . PRO A 1 167 ? -0.735 12.242 20.193 1.00 83.75 167 PRO A O 1
ATOM 1255 N N . ALA A 1 168 ? 0.593 12.957 18.541 1.00 85.25 168 ALA A N 1
ATOM 1256 C CA . ALA A 1 168 ? -0.363 12.681 17.479 1.00 85.25 168 ALA A CA 1
ATOM 1257 C C . ALA A 1 168 ? -0.569 11.170 17.289 1.00 85.25 168 ALA A C 1
ATOM 1259 O O . ALA A 1 168 ? 0.362 10.373 17.404 1.00 85.25 168 ALA A O 1
ATOM 1260 N N . GLY A 1 169 ? -1.799 10.783 16.940 1.00 84.12 169 GLY A N 1
ATOM 1261 C CA . GLY A 1 169 ? -2.139 9.385 16.685 1.00 84.12 169 GLY A CA 1
ATOM 1262 C C . GLY A 1 169 ? -1.254 8.778 15.596 1.00 84.12 169 GLY A C 1
ATOM 1263 O O . GLY A 1 169 ? -1.056 9.380 14.539 1.00 84.12 169 GLY A O 1
ATOM 1264 N N . ILE A 1 170 ? -0.730 7.580 15.852 1.00 89.75 170 ILE A N 1
ATOM 1265 C CA . ILE A 1 170 ? 0.078 6.834 14.887 1.00 89.75 170 ILE A CA 1
ATOM 1266 C C . ILE A 1 170 ? -0.857 5.988 14.029 1.00 89.75 170 ILE A C 1
ATOM 1268 O O . ILE A 1 170 ? -1.735 5.299 14.555 1.00 89.75 170 ILE A O 1
ATOM 1272 N N . ARG A 1 171 ? -0.682 6.062 12.708 1.00 91.94 171 ARG A N 1
ATOM 1273 C CA . ARG A 1 171 ? -1.491 5.346 11.718 1.00 91.94 171 ARG A CA 1
ATOM 1274 C C . ARG A 1 171 ? -0.609 4.723 10.644 1.00 91.94 171 ARG A C 1
ATOM 1276 O O . ARG A 1 171 ? 0.498 5.197 10.386 1.00 91.94 171 ARG A O 1
ATOM 1283 N N . TYR A 1 172 ? -1.116 3.669 10.014 1.00 94.62 172 TYR A N 1
ATOM 1284 C CA . TYR A 1 172 ? -0.560 3.159 8.764 1.00 94.62 172 TYR A CA 1
ATOM 1285 C C . TYR A 1 172 ? -1.173 3.951 7.618 1.00 94.62 172 TYR A C 1
ATOM 1287 O O . TYR A 1 172 ? -2.394 4.081 7.544 1.00 94.62 172 TYR A O 1
ATOM 1295 N N . ARG A 1 173 ? -0.335 4.537 6.769 1.00 93.19 173 ARG A N 1
ATOM 1296 C CA . ARG A 1 173 ? -0.768 5.458 5.717 1.00 93.19 173 ARG A CA 1
ATOM 1297 C C . ARG A 1 173 ? -0.085 5.083 4.413 1.00 93.19 173 ARG A C 1
ATOM 1299 O O . ARG A 1 173 ? 1.093 4.718 4.418 1.00 93.19 173 ARG A O 1
ATOM 1306 N N . LEU A 1 174 ? -0.821 5.165 3.313 1.00 95.25 174 LEU A N 1
ATOM 1307 C CA . LEU A 1 174 ? -0.266 5.032 1.972 1.00 95.25 174 LEU A CA 1
ATOM 1308 C C . LEU A 1 174 ? 0.199 6.405 1.499 1.00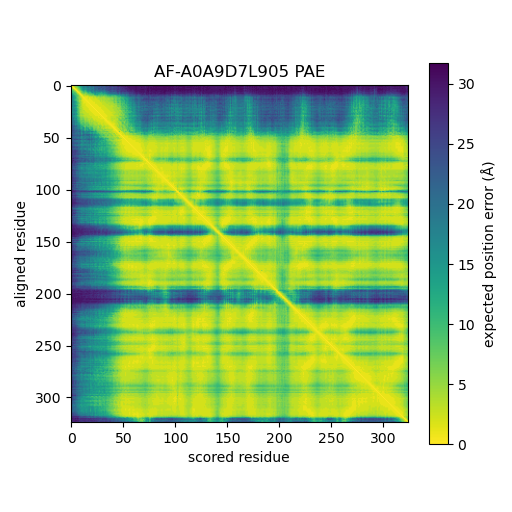 95.25 174 LEU A C 1
ATOM 1310 O O . LEU A 1 174 ? -0.549 7.377 1.591 1.00 95.25 174 LEU A O 1
ATOM 1314 N N . TYR A 1 175 ? 1.409 6.466 0.966 1.00 92.44 175 TYR A N 1
ATOM 1315 C CA . TYR A 1 175 ? 2.003 7.681 0.432 1.00 92.44 175 TYR A CA 1
ATOM 1316 C C . TYR A 1 175 ? 2.232 7.555 -1.067 1.00 92.44 175 TYR A C 1
ATOM 1318 O O . TYR A 1 175 ? 2.613 6.480 -1.536 1.00 92.44 175 TYR A O 1
ATOM 1326 N N . ARG A 1 176 ? 2.053 8.670 -1.780 1.00 92.44 176 ARG A N 1
ATOM 1327 C CA . ARG A 1 176 ? 2.441 8.847 -3.182 1.00 92.44 176 ARG A CA 1
ATOM 1328 C C . ARG A 1 176 ? 3.449 9.988 -3.271 1.00 92.44 176 ARG A C 1
ATOM 1330 O O . ARG A 1 176 ? 3.102 11.137 -3.019 1.00 92.44 176 ARG A O 1
ATOM 1337 N N . THR A 1 177 ? 4.673 9.676 -3.674 1.00 87.94 177 THR A N 1
ATOM 1338 C CA . THR A 1 177 ? 5.741 10.664 -3.888 1.00 87.94 177 THR A CA 1
ATOM 1339 C C . THR A 1 177 ? 6.072 10.722 -5.373 1.00 87.94 177 THR A C 1
ATOM 1341 O O . THR A 1 177 ? 6.293 9.677 -5.981 1.00 87.94 177 THR A O 1
ATOM 1344 N N . ALA A 1 178 ? 6.136 11.924 -5.945 1.00 87.06 178 ALA A N 1
ATOM 1345 C CA . ALA A 1 178 ? 6.601 12.157 -7.310 1.00 87.06 178 ALA A CA 1
ATOM 1346 C C . ALA A 1 178 ? 7.890 12.989 -7.274 1.00 87.06 178 ALA A C 1
ATOM 1348 O O . ALA A 1 178 ? 7.937 14.060 -6.669 1.00 87.06 178 ALA A O 1
ATOM 1349 N N . VAL A 1 179 ? 8.945 12.479 -7.903 1.00 84.81 179 VAL A N 1
ATOM 1350 C CA . VAL A 1 179 ? 10.250 13.141 -7.993 1.00 84.81 179 VAL A CA 1
ATOM 1351 C C . VAL A 1 179 ? 10.280 14.041 -9.221 1.00 84.81 179 VAL A C 1
ATOM 1353 O O . VAL A 1 179 ? 9.731 13.693 -10.263 1.00 84.81 179 VAL A O 1
ATOM 1356 N N . SER A 1 180 ? 10.938 15.199 -9.127 1.00 82.69 180 SER A N 1
ATOM 1357 C CA . SER A 1 180 ? 11.011 16.133 -10.253 1.00 82.69 180 SER A CA 1
ATOM 1358 C C . SER A 1 180 ? 11.647 15.499 -11.496 1.00 82.69 180 SER A C 1
ATOM 1360 O O . SER A 1 180 ? 12.511 14.616 -11.414 1.00 82.69 180 SER A O 1
ATOM 1362 N N . SER A 1 181 ? 11.240 15.975 -12.672 1.00 85.94 181 SER A N 1
ATOM 1363 C CA . SER A 1 181 ? 11.757 15.484 -13.952 1.00 85.94 181 SER A CA 1
ATOM 1364 C C . SER A 1 181 ? 13.258 15.734 -14.102 1.00 85.94 181 SER A C 1
ATOM 1366 O O . SER A 1 181 ? 13.968 14.871 -14.604 1.00 85.94 181 SER A O 1
ATOM 1368 N N . THR A 1 182 ? 13.779 16.844 -13.566 1.00 84.56 182 THR A N 1
ATOM 1369 C CA . THR A 1 182 ? 15.224 17.135 -13.522 1.00 84.56 182 THR A CA 1
ATOM 1370 C C . THR A 1 182 ? 16.011 16.044 -12.802 1.00 84.56 182 THR A C 1
ATOM 1372 O O . THR A 1 182 ? 17.025 15.565 -13.304 1.00 84.56 182 THR A O 1
ATOM 1375 N N . VAL A 1 183 ? 15.554 15.630 -11.618 1.00 83.06 183 VAL A N 1
ATOM 1376 C CA . VAL A 1 183 ? 16.222 14.568 -10.853 1.00 83.06 183 VAL A CA 1
ATOM 1377 C C . VAL A 1 183 ? 16.058 13.236 -11.575 1.00 83.06 183 VAL A C 1
ATOM 1379 O O . VAL A 1 183 ? 17.016 12.478 -11.685 1.00 83.06 183 VAL A O 1
ATOM 1382 N N . THR A 1 184 ? 14.866 12.980 -12.113 1.00 87.56 184 THR A N 1
ATOM 1383 C CA . THR A 1 184 ? 14.568 11.778 -12.897 1.00 87.56 184 THR A CA 1
ATOM 1384 C C . THR A 1 184 ? 15.508 11.610 -14.088 1.00 87.56 184 THR A C 1
ATOM 1386 O O . THR A 1 184 ? 16.091 10.542 -14.273 1.00 87.56 184 THR A O 1
ATOM 1389 N N . PHE A 1 185 ? 15.736 12.695 -14.824 1.00 87.81 185 PHE A N 1
ATOM 1390 C CA . PHE A 1 185 ? 16.674 12.749 -15.935 1.00 87.81 185 PHE A CA 1
ATOM 1391 C C . PHE A 1 185 ? 18.121 12.511 -15.482 1.00 87.81 185 PHE A C 1
ATOM 1393 O O . PHE A 1 185 ? 18.819 11.679 -16.056 1.00 87.81 185 PHE A O 1
ATOM 1400 N N . ASN A 1 186 ? 18.561 13.184 -14.412 1.00 86.69 186 ASN A N 1
ATOM 1401 C CA . ASN A 1 186 ? 19.932 13.061 -13.902 1.00 86.69 186 ASN A CA 1
ATOM 1402 C C . ASN A 1 186 ? 20.277 11.645 -13.413 1.00 86.69 186 ASN A C 1
ATOM 1404 O O . ASN A 1 186 ? 21.444 11.263 -13.440 1.00 86.69 186 ASN A O 1
ATOM 1408 N N . MET A 1 187 ? 19.280 10.870 -12.975 1.00 85.44 187 MET A N 1
ATOM 1409 C CA . MET A 1 187 ? 19.459 9.479 -12.538 1.00 85.44 187 MET A CA 1
ATOM 1410 C C . MET A 1 187 ? 19.299 8.458 -13.665 1.00 85.44 187 MET A C 1
ATOM 1412 O O . MET A 1 187 ? 19.315 7.256 -13.403 1.00 85.44 187 MET A O 1
ATOM 1416 N N . GLY A 1 188 ? 19.125 8.915 -14.909 1.00 86.94 188 GLY A N 1
ATOM 1417 C CA . GLY A 1 188 ? 18.967 8.032 -16.060 1.00 86.94 188 GLY A CA 1
ATOM 1418 C C . GLY A 1 188 ? 17.752 7.114 -15.945 1.00 86.94 188 GLY A C 1
ATOM 1419 O O . GLY A 1 188 ? 17.802 5.998 -16.448 1.00 86.94 188 GLY A O 1
ATOM 1420 N N . TYR A 1 189 ? 16.687 7.565 -15.268 1.00 89.88 189 TYR A N 1
ATOM 1421 C CA . TYR A 1 189 ? 15.423 6.833 -15.111 1.00 89.88 189 TYR A CA 1
ATOM 1422 C C . TYR A 1 189 ? 15.493 5.529 -14.289 1.00 89.88 189 TYR A C 1
ATOM 1424 O O . TYR A 1 189 ? 14.500 4.810 -14.196 1.00 89.88 189 TYR A O 1
ATOM 1432 N N . ASP A 1 190 ? 16.622 5.230 -13.637 1.00 91.81 190 ASP A N 1
ATOM 1433 C CA . ASP A 1 190 ? 16.776 4.033 -12.804 1.00 91.81 190 ASP A CA 1
ATOM 1434 C C . ASP A 1 190 ? 16.120 4.210 -11.428 1.00 91.81 190 ASP A C 1
ATOM 1436 O O . ASP A 1 190 ? 16.722 4.764 -10.511 1.00 91.81 190 ASP A O 1
ATOM 1440 N N . VAL A 1 191 ? 14.921 3.659 -11.225 1.00 91.31 191 VAL A N 1
ATOM 1441 C CA . VAL A 1 191 ? 14.116 3.834 -9.998 1.00 91.31 191 VAL A CA 1
ATOM 1442 C C . VAL A 1 191 ? 14.728 3.238 -8.717 1.00 91.31 191 VAL A C 1
ATOM 1444 O O . VAL A 1 191 ? 14.165 3.385 -7.624 1.00 91.31 191 VAL A O 1
ATOM 1447 N N . ARG A 1 192 ? 15.872 2.547 -8.816 1.00 89.88 192 ARG A N 1
ATOM 1448 C CA . ARG A 1 192 ? 16.668 2.076 -7.669 1.00 89.88 192 ARG A CA 1
ATOM 1449 C C . ARG A 1 192 ? 17.984 2.843 -7.498 1.00 89.88 192 ARG A C 1
ATOM 1451 O O . ARG A 1 192 ? 18.789 2.455 -6.650 1.00 89.88 192 ARG A O 1
ATOM 1458 N N . ALA A 1 193 ? 18.219 3.909 -8.262 1.00 86.50 193 ALA A N 1
ATOM 1459 C CA . ALA A 1 193 ? 19.405 4.744 -8.119 1.00 86.50 193 ALA A CA 1
ATOM 1460 C C . ALA A 1 193 ? 19.544 5.276 -6.684 1.00 86.50 193 ALA A C 1
ATOM 1462 O O . ALA A 1 193 ? 18.575 5.710 -6.058 1.00 86.50 193 ALA A O 1
ATOM 1463 N N . GLY A 1 194 ? 20.776 5.272 -6.166 1.00 77.06 194 GLY A N 1
ATOM 1464 C CA . GLY A 1 194 ? 21.066 5.655 -4.781 1.00 77.06 194 GLY A CA 1
ATOM 1465 C C . GLY A 1 194 ? 20.693 7.100 -4.440 1.00 77.06 194 GLY A C 1
ATOM 1466 O O . GLY A 1 194 ? 20.398 7.390 -3.287 1.00 77.06 194 GLY A O 1
ATOM 1467 N N . ALA A 1 195 ? 20.615 8.001 -5.420 1.00 72.56 195 ALA A N 1
ATOM 1468 C CA . ALA A 1 195 ? 20.153 9.366 -5.175 1.00 72.56 195 ALA A CA 1
ATOM 1469 C C . ALA A 1 195 ? 18.659 9.457 -4.835 1.00 72.56 195 ALA A C 1
ATOM 1471 O O . ALA A 1 195 ? 18.219 10.477 -4.311 1.00 72.56 195 ALA A O 1
ATOM 1472 N N . TYR A 1 196 ? 17.889 8.394 -5.099 1.00 75.06 196 TYR A N 1
ATOM 1473 C CA . TYR A 1 196 ? 16.519 8.296 -4.619 1.00 75.06 196 TYR A CA 1
ATOM 1474 C C . TYR A 1 196 ? 16.407 7.826 -3.162 1.00 75.06 196 TYR A C 1
ATOM 1476 O O . TYR A 1 196 ? 15.300 7.709 -2.629 1.00 75.06 196 TYR A O 1
ATOM 1484 N N . SER A 1 197 ? 17.539 7.536 -2.514 1.00 68.94 197 SER A N 1
ATOM 1485 C CA . SER A 1 197 ? 17.593 7.151 -1.108 1.00 68.94 197 SER A CA 1
ATOM 1486 C C . SER A 1 197 ? 17.705 8.357 -0.176 1.00 68.94 197 SER A C 1
ATOM 1488 O O . SER A 1 197 ? 18.071 9.468 -0.558 1.00 68.94 197 SER A O 1
ATOM 1490 N N . ILE A 1 198 ? 17.344 8.129 1.082 1.00 62.72 198 ILE A N 1
ATOM 1491 C CA . ILE A 1 198 ? 17.437 9.113 2.156 1.00 62.72 198 ILE A CA 1
ATOM 1492 C C . ILE A 1 198 ? 18.887 9.520 2.430 1.00 62.72 198 ILE A C 1
ATOM 1494 O O . ILE A 1 198 ? 19.750 8.680 2.658 1.00 62.72 198 ILE A O 1
ATOM 1498 N N . LEU A 1 199 ? 19.102 10.830 2.560 1.00 52.41 199 LEU A N 1
ATOM 1499 C CA . LEU A 1 199 ? 20.311 11.409 3.159 1.00 52.41 199 LEU A CA 1
ATOM 1500 C C . LEU A 1 199 ? 20.270 11.375 4.701 1.00 52.41 199 LEU A C 1
ATOM 1502 O O . LEU A 1 199 ? 21.293 11.559 5.353 1.00 52.41 199 LEU A O 1
ATOM 1506 N N . SER A 1 200 ? 19.087 11.152 5.290 1.00 55.06 200 SER A N 1
ATOM 1507 C CA . SER A 1 200 ? 18.868 11.095 6.737 1.00 55.06 200 SER A CA 1
ATOM 1508 C C . SER A 1 200 ? 17.684 10.178 7.075 1.00 55.06 200 SER A C 1
ATOM 1510 O O . SER A 1 200 ? 16.622 10.314 6.463 1.00 55.06 200 SER A O 1
ATOM 1512 N N . PRO A 1 201 ? 17.811 9.283 8.073 1.00 50.97 201 PRO A N 1
ATOM 1513 C CA . PRO A 1 201 ? 16.697 8.480 8.572 1.00 50.97 201 PRO A CA 1
ATOM 1514 C C . PRO A 1 201 ? 15.712 9.304 9.418 1.00 50.97 201 PRO A C 1
ATOM 1516 O O . PRO A 1 201 ? 14.694 8.771 9.852 1.00 50.97 201 PRO A O 1
ATOM 1519 N N . ASN A 1 202 ? 16.003 10.586 9.687 1.00 55.97 202 ASN A N 1
ATOM 1520 C CA . ASN A 1 202 ? 15.165 11.427 10.528 1.00 55.97 202 ASN A CA 1
ATOM 1521 C C . ASN A 1 202 ? 13.950 11.940 9.735 1.00 55.97 202 ASN A C 1
ATOM 1523 O O . ASN A 1 202 ? 14.116 12.759 8.830 1.00 55.97 202 ASN A O 1
ATOM 1527 N N . PRO A 1 203 ? 12.710 11.539 10.048 1.00 50.88 203 PRO A N 1
ATOM 1528 C CA . PRO A 1 203 ? 11.591 11.820 9.147 1.00 50.88 203 PRO A CA 1
ATOM 1529 C C . PRO A 1 203 ? 11.034 13.251 9.280 1.00 50.88 203 PRO A C 1
ATOM 1531 O O . PRO A 1 203 ? 10.014 13.576 8.674 1.00 50.88 203 PRO A O 1
ATOM 1534 N N . GLY A 1 204 ? 11.678 14.088 10.107 1.00 46.53 204 GLY A N 1
ATOM 1535 C CA . GLY A 1 204 ? 11.417 15.521 10.257 1.00 46.53 204 GLY A CA 1
ATOM 1536 C C . GLY A 1 204 ? 12.459 16.442 9.609 1.00 46.53 204 GLY A C 1
ATOM 1537 O O . GLY A 1 204 ? 12.262 17.653 9.641 1.00 46.53 204 GLY A O 1
ATOM 1538 N N . SER A 1 205 ? 13.552 15.920 9.033 1.00 47.84 205 SER A N 1
ATOM 1539 C CA . SER A 1 205 ? 14.463 16.753 8.234 1.00 47.84 205 SER A CA 1
ATOM 1540 C C . SER A 1 205 ? 13.857 17.024 6.859 1.00 47.84 205 SER A C 1
ATOM 1542 O O . SER A 1 205 ? 13.266 16.123 6.261 1.00 47.84 205 SER A O 1
ATOM 1544 N N . GLU A 1 206 ? 13.984 18.266 6.385 1.00 41.53 206 GLU A N 1
ATOM 1545 C CA . GLU A 1 206 ? 13.478 18.713 5.089 1.00 41.53 206 GLU A CA 1
ATOM 1546 C C . GLU A 1 206 ? 13.816 17.727 3.970 1.00 41.53 206 GLU A C 1
ATOM 1548 O O . GLU A 1 206 ? 14.921 17.194 3.854 1.00 41.53 206 GLU A O 1
ATOM 1553 N N . ARG A 1 207 ? 12.790 17.466 3.166 1.00 51.44 207 ARG A N 1
ATOM 1554 C CA . ARG A 1 207 ? 12.803 16.524 2.059 1.00 51.44 207 ARG A CA 1
ATOM 1555 C C . ARG A 1 207 ? 13.832 17.005 1.045 1.00 51.44 207 ARG A C 1
ATOM 1557 O O . ARG A 1 207 ? 13.698 18.094 0.496 1.00 51.44 207 ARG A O 1
ATOM 1564 N N . SER A 1 208 ? 14.804 16.168 0.717 1.00 49.22 208 SER A N 1
ATOM 1565 C CA . SER A 1 208 ? 15.410 16.275 -0.603 1.00 49.22 208 SER A CA 1
ATOM 1566 C C . SER A 1 208 ? 14.317 15.893 -1.604 1.00 49.22 208 SER A C 1
ATOM 1568 O O . SER A 1 208 ? 13.707 14.835 -1.443 1.00 49.22 208 SER A O 1
ATOM 1570 N N . ALA A 1 209 ? 14.066 16.715 -2.629 1.00 43.28 209 ALA A N 1
ATOM 1571 C CA . ALA A 1 209 ? 13.124 16.463 -3.735 1.00 43.28 209 ALA A CA 1
ATOM 1572 C C . ALA A 1 209 ? 13.466 15.211 -4.582 1.00 43.28 209 ALA A C 1
ATOM 1574 O O . ALA A 1 209 ? 13.068 15.096 -5.736 1.00 43.28 209 ALA A O 1
ATOM 1575 N N . GLN A 1 210 ? 14.258 14.304 -4.018 1.00 53.03 210 GLN A N 1
ATOM 1576 C CA . GLN A 1 210 ? 14.887 13.151 -4.622 1.00 53.03 210 GLN A CA 1
ATOM 1577 C C . GLN A 1 210 ? 14.502 11.869 -3.864 1.00 53.03 210 GLN A C 1
ATOM 1579 O O . GLN A 1 210 ? 14.541 10.809 -4.457 1.00 53.03 210 GLN A O 1
ATOM 1584 N N . ALA A 1 211 ? 14.074 11.898 -2.594 1.00 64.69 211 ALA A N 1
ATOM 1585 C CA . ALA A 1 211 ? 13.938 10.660 -1.816 1.00 64.69 211 ALA A CA 1
ATOM 1586 C C . ALA A 1 211 ? 12.583 9.943 -2.011 1.00 64.69 211 ALA A C 1
ATOM 1588 O O . ALA A 1 211 ? 11.590 10.287 -1.375 1.00 64.69 211 ALA A O 1
ATOM 1589 N N . VAL A 1 212 ? 12.555 8.868 -2.805 1.00 74.81 212 VAL A N 1
ATOM 1590 C CA . VAL A 1 212 ? 11.397 7.950 -2.896 1.00 74.81 212 VAL A CA 1
ATOM 1591 C C . VAL A 1 212 ? 11.321 6.961 -1.727 1.00 74.81 212 VAL A C 1
ATOM 1593 O O . VAL A 1 212 ? 10.369 6.191 -1.627 1.00 74.81 212 VAL A O 1
ATOM 1596 N N . THR A 1 213 ? 12.312 6.956 -0.832 1.00 76.81 213 THR A N 1
ATOM 1597 C CA . THR A 1 213 ? 12.399 6.028 0.309 1.00 76.81 213 THR A CA 1
ATOM 1598 C C . THR A 1 213 ? 11.758 6.549 1.592 1.00 76.81 213 THR A C 1
ATOM 1600 O O . THR A 1 213 ? 11.405 5.747 2.441 1.00 76.81 213 THR A O 1
ATOM 1603 N N . SER A 1 214 ? 11.604 7.863 1.777 1.00 75.25 214 SER A N 1
ATOM 1604 C CA . SER A 1 214 ? 10.982 8.425 2.985 1.00 75.25 214 SER A CA 1
ATOM 1605 C C . SER A 1 214 ? 9.972 9.492 2.582 1.00 75.25 214 SER A C 1
ATOM 1607 O O . SER A 1 214 ? 10.346 10.655 2.412 1.00 75.25 214 SER A O 1
ATOM 1609 N N . PRO A 1 215 ? 8.697 9.105 2.410 1.00 75.94 215 PRO A N 1
ATOM 1610 C CA . PRO A 1 215 ? 7.666 10.033 2.006 1.00 75.94 215 PRO A CA 1
ATOM 1611 C C . PRO A 1 215 ? 7.376 10.970 3.168 1.00 75.94 215 PRO A C 1
ATOM 1613 O O . PRO A 1 215 ? 7.855 10.807 4.290 1.00 75.94 215 PRO A O 1
ATOM 1616 N N . SER A 1 216 ? 6.547 11.955 2.932 1.00 77.38 216 SER A N 1
ATOM 1617 C CA . SER A 1 216 ? 6.264 12.995 3.900 1.00 77.38 216 SER A CA 1
ATOM 1618 C C . SER A 1 216 ? 4.791 13.091 4.241 1.00 77.38 216 SER A C 1
ATOM 1620 O O . SER A 1 216 ? 3.942 12.670 3.467 1.00 77.38 216 SER A O 1
ATOM 1622 N N . ASN A 1 217 ? 4.446 13.726 5.363 1.00 78.94 217 ASN A N 1
ATOM 1623 C CA . ASN A 1 217 ? 3.039 13.829 5.770 1.00 78.94 217 ASN A CA 1
ATOM 1624 C C . ASN A 1 217 ? 2.133 14.556 4.759 1.00 78.94 217 ASN A C 1
ATOM 1626 O O . ASN A 1 217 ? 0.930 14.324 4.791 1.00 78.94 217 ASN A O 1
ATOM 1630 N N . ALA A 1 218 ? 2.682 15.385 3.863 1.00 80.19 218 ALA A N 1
ATOM 1631 C CA . ALA A 1 218 ? 1.896 16.038 2.809 1.00 80.19 218 ALA A CA 1
ATOM 1632 C C . ALA A 1 218 ? 1.625 15.130 1.595 1.00 80.19 218 ALA A C 1
ATOM 1634 O O . ALA A 1 218 ? 0.742 15.424 0.804 1.00 80.19 218 ALA A O 1
ATOM 1635 N N . GLU A 1 219 ? 2.379 14.041 1.450 1.00 84.56 219 GLU A N 1
ATOM 1636 C CA . GLU A 1 219 ? 2.250 13.055 0.366 1.00 84.56 219 GLU A CA 1
ATOM 1637 C C . GLU A 1 219 ? 1.353 11.875 0.765 1.00 84.56 219 GLU A C 1
ATOM 1639 O O . GLU A 1 219 ? 1.253 10.883 0.041 1.00 84.56 219 GLU A O 1
ATOM 1644 N N . ALA A 1 220 ? 0.736 11.944 1.948 1.00 88.50 220 ALA A N 1
ATOM 1645 C CA . ALA A 1 220 ? -0.195 10.932 2.408 1.00 88.50 220 ALA A CA 1
ATOM 1646 C C . ALA A 1 220 ? -1.446 10.945 1.524 1.00 88.50 220 ALA A C 1
ATOM 1648 O O . ALA A 1 220 ? -2.149 11.949 1.430 1.00 88.50 220 ALA A O 1
ATOM 1649 N N . LEU A 1 221 ? -1.709 9.808 0.892 1.00 91.50 221 LEU A N 1
ATOM 1650 C CA . LEU A 1 221 ? -2.802 9.610 -0.049 1.00 91.50 221 LEU A CA 1
ATOM 1651 C C . LEU A 1 221 ? -4.039 9.022 0.633 1.00 91.50 221 LEU A C 1
ATOM 1653 O O . LEU A 1 221 ? -5.164 9.396 0.317 1.00 91.50 221 LEU A O 1
ATOM 1657 N N . ALA A 1 222 ? -3.820 8.092 1.563 1.00 93.06 222 ALA A N 1
ATOM 1658 C CA . ALA A 1 222 ? -4.879 7.432 2.311 1.00 93.06 222 ALA A CA 1
ATOM 1659 C C . ALA A 1 222 ? -4.394 7.046 3.710 1.00 93.06 222 ALA A C 1
ATOM 1661 O O . ALA A 1 222 ? -3.288 6.525 3.880 1.00 93.06 222 ALA A O 1
ATOM 1662 N N . ASP A 1 223 ? -5.251 7.264 4.700 1.00 92.69 223 ASP A N 1
ATOM 1663 C CA . ASP A 1 223 ? -5.032 6.830 6.076 1.00 92.69 223 ASP A CA 1
ATOM 1664 C C . ASP A 1 223 ? -5.594 5.422 6.305 1.00 92.69 223 ASP A C 1
ATOM 1666 O O . ASP A 1 223 ? -6.407 4.918 5.528 1.00 92.69 223 ASP A O 1
ATOM 1670 N N . ASP A 1 224 ? -5.155 4.791 7.393 1.00 95.25 224 ASP A N 1
ATOM 1671 C CA . ASP A 1 224 ? -5.628 3.487 7.865 1.00 95.25 224 ASP A CA 1
ATOM 1672 C C . ASP A 1 224 ? -5.417 2.320 6.881 1.00 95.25 224 ASP A C 1
ATOM 1674 O O . ASP A 1 224 ? -6.033 1.257 7.006 1.00 95.25 224 ASP A O 1
ATOM 1678 N N . VAL A 1 225 ? -4.509 2.484 5.919 1.00 96.50 225 VAL A N 1
ATOM 1679 C CA . VAL A 1 225 ? -4.112 1.431 4.980 1.00 96.50 225 VAL A CA 1
ATOM 1680 C C . VAL A 1 225 ? -3.147 0.495 5.689 1.00 96.50 225 VAL A C 1
ATOM 1682 O O . VAL A 1 225 ? -2.047 0.895 6.027 1.00 96.50 225 VAL A O 1
ATOM 1685 N N . ILE A 1 226 ? -3.520 -0.759 5.920 1.00 96.06 226 ILE A N 1
ATOM 1686 C CA . ILE A 1 226 ? -2.648 -1.731 6.606 1.00 96.06 226 ILE A CA 1
ATOM 1687 C C . ILE A 1 226 ? -1.922 -2.669 5.661 1.00 96.06 226 ILE A C 1
ATOM 1689 O O . ILE A 1 226 ? -0.971 -3.332 6.071 1.00 96.06 226 ILE A O 1
ATOM 1693 N N . ASP A 1 227 ? -2.371 -2.762 4.415 1.00 96.31 227 ASP A N 1
ATOM 1694 C CA . ASP A 1 227 ? -1.705 -3.567 3.409 1.00 96.31 227 ASP A CA 1
ATOM 1695 C C . ASP A 1 227 ? -1.914 -2.967 2.027 1.00 96.31 227 ASP A C 1
ATOM 1697 O O . ASP A 1 227 ? -3.004 -2.493 1.695 1.00 96.31 227 ASP A O 1
ATOM 1701 N N . PHE A 1 228 ? -0.855 -2.999 1.234 1.00 97.31 228 PHE A N 1
ATOM 1702 C CA . PHE A 1 228 ? -0.851 -2.564 -0.150 1.00 97.31 228 PHE A CA 1
ATOM 1703 C C . PHE A 1 228 ? -0.049 -3.585 -0.943 1.00 97.31 228 PHE A C 1
ATOM 1705 O O . PHE A 1 228 ? 1.048 -3.967 -0.538 1.00 97.31 228 PHE A O 1
ATOM 1712 N N . GLY A 1 229 ? -0.626 -4.061 -2.035 1.00 96.88 229 GLY A N 1
ATOM 1713 C CA . GLY A 1 229 ? -0.124 -5.204 -2.770 1.00 96.88 229 GLY A CA 1
ATOM 1714 C C . GLY A 1 229 ? -0.261 -5.025 -4.262 1.00 96.88 229 GLY A C 1
ATOM 1715 O O . GLY A 1 229 ? -1.230 -4.428 -4.729 1.00 96.88 229 GLY A O 1
ATOM 1716 N N . VAL A 1 230 ? 0.693 -5.574 -5.006 1.00 97.25 230 VAL A N 1
ATOM 1717 C CA . VAL A 1 230 ? 0.665 -5.563 -6.467 1.00 97.25 230 VAL A CA 1
ATOM 1718 C C . VAL A 1 230 ? 1.077 -6.927 -6.995 1.00 97.25 230 VAL A C 1
ATOM 1720 O O . VAL A 1 230 ? 2.085 -7.490 -6.566 1.00 97.25 230 VAL A O 1
ATOM 1723 N N . TRP A 1 231 ? 0.309 -7.443 -7.947 1.00 96.88 231 TRP A N 1
ATOM 1724 C CA . TRP A 1 231 ? 0.722 -8.518 -8.835 1.00 96.88 231 TRP A CA 1
ATOM 1725 C C . TRP A 1 231 ? 0.936 -7.952 -10.232 1.00 96.88 231 TRP A C 1
ATOM 1727 O O . TRP A 1 231 ? 0.052 -7.307 -10.787 1.00 96.88 231 TRP A O 1
ATOM 1737 N N . LEU A 1 232 ? 2.115 -8.191 -10.793 1.00 96.69 232 LEU A N 1
ATOM 1738 C CA . LEU A 1 232 ? 2.512 -7.696 -12.105 1.00 96.69 232 LEU A CA 1
ATOM 1739 C C . LEU A 1 232 ? 2.513 -8.837 -13.110 1.00 96.69 232 LEU A C 1
ATOM 1741 O O . LEU A 1 232 ? 2.944 -9.949 -12.794 1.00 96.69 232 LEU A O 1
ATOM 1745 N N . TYR A 1 233 ? 2.048 -8.547 -14.319 1.00 95.62 233 TYR A N 1
ATOM 1746 C CA . TYR A 1 233 ? 1.916 -9.510 -15.399 1.00 95.62 233 TYR A CA 1
ATOM 1747 C C . TYR A 1 233 ? 2.532 -8.961 -16.676 1.00 95.62 233 TYR A C 1
ATOM 1749 O O . TYR A 1 233 ? 2.221 -7.846 -17.093 1.00 95.62 233 TYR A O 1
ATOM 1757 N N . ALA A 1 234 ? 3.347 -9.780 -17.331 1.00 94.12 234 ALA A N 1
ATOM 1758 C CA . ALA A 1 234 ? 3.830 -9.533 -18.681 1.00 94.12 234 ALA A CA 1
ATOM 1759 C C . ALA A 1 234 ? 3.079 -10.429 -19.673 1.00 94.12 234 ALA A C 1
ATOM 1761 O O . ALA A 1 234 ? 2.602 -11.513 -19.318 1.00 94.12 234 ALA A O 1
ATOM 1762 N N . ARG A 1 235 ? 2.981 -9.977 -20.925 1.00 92.38 235 ARG A N 1
ATOM 1763 C CA . ARG A 1 235 ? 2.414 -10.782 -22.007 1.00 92.38 235 ARG A CA 1
ATOM 1764 C C . ARG A 1 235 ? 3.480 -11.735 -22.537 1.00 92.38 235 ARG A C 1
ATOM 1766 O O . ARG A 1 235 ? 4.600 -11.318 -22.817 1.00 92.38 235 ARG A O 1
ATOM 1773 N N . THR A 1 236 ? 3.144 -13.008 -22.659 1.00 91.62 236 THR A N 1
ATOM 1774 C CA . THR A 1 236 ? 3.998 -14.013 -23.302 1.00 91.62 236 THR A CA 1
ATOM 1775 C C . THR A 1 236 ? 3.796 -14.008 -24.825 1.00 91.62 236 THR A C 1
ATOM 1777 O O . THR A 1 236 ? 2.818 -13.433 -25.308 1.00 91.62 236 THR A O 1
ATOM 1780 N N . PRO A 1 237 ? 4.705 -14.616 -25.616 1.00 89.50 237 PRO A N 1
ATOM 1781 C CA . PRO A 1 237 ? 4.613 -14.602 -27.083 1.00 89.50 237 PRO A CA 1
ATOM 1782 C C . PRO A 1 237 ? 3.326 -15.219 -27.655 1.00 89.50 237 PRO A C 1
ATOM 1784 O O . PRO A 1 237 ? 2.887 -14.843 -28.735 1.00 89.50 237 PRO A O 1
ATOM 1787 N N . ASP A 1 238 ? 2.703 -16.140 -26.919 1.00 91.38 238 ASP A N 1
ATOM 1788 C CA . ASP A 1 238 ? 1.402 -16.760 -27.218 1.00 91.38 238 ASP A CA 1
ATOM 1789 C C . ASP A 1 238 ? 0.198 -15.842 -26.907 1.00 91.38 238 ASP A C 1
ATOM 1791 O O . ASP A 1 238 ? -0.953 -16.217 -27.122 1.00 91.38 238 ASP A O 1
ATOM 1795 N N . GLY A 1 239 ? 0.446 -14.642 -26.377 1.00 88.25 239 GLY A N 1
ATOM 1796 C CA . GLY A 1 239 ? -0.572 -13.668 -26.004 1.00 88.25 239 GLY A CA 1
ATOM 1797 C C . GLY A 1 239 ? -1.167 -13.861 -24.608 1.00 88.25 239 GLY A C 1
ATOM 1798 O O . GLY A 1 239 ? -1.965 -13.009 -24.201 1.00 88.25 239 GLY A O 1
ATOM 1799 N N . SER A 1 240 ? -0.787 -14.908 -23.864 1.00 93.56 240 SER A N 1
ATOM 1800 C CA . SER A 1 240 ? -1.266 -15.132 -22.494 1.00 93.56 240 SER A CA 1
ATOM 1801 C C . SER A 1 240 ? -0.579 -14.200 -21.478 1.00 93.56 240 SER A C 1
ATOM 1803 O O . SER A 1 240 ? 0.377 -13.488 -21.794 1.00 93.56 240 SER A O 1
ATOM 1805 N N . LEU A 1 241 ? -1.134 -14.100 -20.264 1.00 93.44 241 LEU A N 1
ATOM 1806 C CA . LEU A 1 241 ? -0.564 -13.283 -19.186 1.00 93.44 241 LEU A CA 1
ATOM 1807 C C . LEU A 1 241 ? 0.217 -14.172 -18.220 1.00 93.44 241 LEU A C 1
ATOM 1809 O O . LEU A 1 241 ? -0.356 -15.055 -17.580 1.00 93.44 241 LEU A O 1
ATOM 1813 N N . ARG A 1 242 ? 1.507 -13.879 -18.045 1.00 93.56 242 ARG A N 1
ATOM 1814 C CA . ARG A 1 242 ? 2.367 -14.524 -17.047 1.00 93.56 242 ARG A CA 1
ATOM 1815 C C . ARG A 1 242 ? 2.660 -13.552 -15.914 1.00 93.56 242 ARG A C 1
ATOM 1817 O O . ARG A 1 242 ? 3.162 -12.456 -16.149 1.00 93.56 242 ARG A O 1
ATOM 1824 N N . ARG A 1 243 ? 2.412 -13.976 -14.672 1.00 93.44 243 ARG A N 1
ATOM 1825 C CA . ARG A 1 243 ? 2.776 -13.195 -13.482 1.00 93.44 243 ARG A CA 1
ATOM 1826 C C . ARG A 1 243 ? 4.302 -13.094 -13.367 1.00 93.44 243 ARG A C 1
ATOM 1828 O O . ARG A 1 243 ? 4.978 -14.112 -13.217 1.00 93.44 243 ARG A O 1
ATOM 1835 N N . THR A 1 244 ? 4.837 -11.880 -13.431 1.00 94.62 244 THR A N 1
ATOM 1836 C CA . THR A 1 244 ? 6.266 -11.568 -13.250 1.00 94.62 244 THR A CA 1
ATOM 1837 C C . THR A 1 244 ? 6.591 -11.218 -11.802 1.00 94.62 244 THR A C 1
ATOM 1839 O O . THR A 1 244 ? 7.699 -11.494 -11.343 1.00 94.62 244 THR A O 1
ATOM 1842 N N . PHE A 1 245 ? 5.613 -10.711 -11.047 1.00 96.00 245 PHE A N 1
ATOM 1843 C CA . PHE A 1 245 ? 5.734 -10.488 -9.611 1.00 96.00 245 PHE A CA 1
ATOM 1844 C C . PHE A 1 245 ? 4.413 -10.766 -8.886 1.00 96.00 245 PHE A C 1
ATOM 1846 O O . PHE A 1 245 ? 3.369 -10.307 -9.345 1.00 96.00 245 PHE A O 1
ATOM 1853 N N . PRO A 1 246 ? 4.431 -11.467 -7.743 1.00 94.50 246 PRO A N 1
ATOM 1854 C CA . PRO A 1 246 ? 5.503 -12.316 -7.233 1.00 94.50 246 PRO A CA 1
ATOM 1855 C C . PRO A 1 246 ? 5.568 -13.652 -8.005 1.00 94.50 246 PRO A C 1
ATOM 1857 O O . PRO A 1 246 ? 4.536 -14.221 -8.371 1.00 94.50 246 PRO A O 1
ATOM 1860 N N . LYS A 1 247 ? 6.772 -14.195 -8.236 1.00 91.50 247 LYS A N 1
ATOM 1861 C CA . LYS A 1 247 ? 6.960 -15.526 -8.856 1.00 91.50 247 LYS A CA 1
ATOM 1862 C C . LYS A 1 247 ? 6.762 -16.674 -7.861 1.00 91.50 247 LYS A C 1
ATOM 1864 O O . LYS A 1 247 ? 6.460 -17.790 -8.264 1.00 91.50 247 LYS A O 1
ATOM 1869 N N . GLY A 1 248 ? 6.891 -16.395 -6.566 1.00 90.69 248 GLY A N 1
ATOM 1870 C CA . GLY A 1 248 ? 6.737 -17.362 -5.482 1.00 90.69 248 GLY A CA 1
ATOM 1871 C C . GLY A 1 248 ? 6.643 -16.673 -4.121 1.00 90.69 248 GLY A C 1
ATOM 1872 O O . GLY A 1 248 ? 6.786 -15.454 -4.028 1.00 90.69 248 GLY A O 1
ATOM 1873 N N . ALA A 1 249 ? 6.437 -17.456 -3.061 1.00 88.31 249 ALA A N 1
ATOM 1874 C CA . ALA A 1 249 ? 6.199 -16.951 -1.704 1.00 88.31 249 ALA A CA 1
ATOM 1875 C C . ALA A 1 249 ? 7.360 -16.124 -1.110 1.00 88.31 249 ALA A C 1
ATOM 1877 O O . ALA A 1 249 ? 7.127 -15.298 -0.234 1.00 88.31 249 ALA A O 1
ATOM 1878 N N . ALA A 1 250 ? 8.589 -16.315 -1.600 1.00 90.25 250 ALA A N 1
ATOM 1879 C CA . ALA A 1 250 ? 9.785 -15.593 -1.155 1.00 90.25 250 ALA A CA 1
ATOM 1880 C C . ALA A 1 250 ? 10.247 -14.488 -2.130 1.00 90.25 250 ALA A C 1
ATOM 1882 O O . ALA A 1 250 ? 11.307 -13.898 -1.930 1.00 90.25 250 ALA A O 1
ATOM 1883 N N . HIS A 1 251 ? 9.488 -14.202 -3.196 1.00 94.06 251 HIS A N 1
ATOM 1884 C CA . HIS A 1 251 ? 9.855 -13.184 -4.186 1.00 94.06 251 HIS A CA 1
ATOM 1885 C C . HIS A 1 251 ? 9.505 -11.784 -3.665 1.00 94.06 251 HIS A C 1
ATOM 1887 O O . HIS A 1 251 ? 8.453 -11.237 -3.992 1.00 94.06 251 HIS A O 1
ATOM 1893 N N . LEU A 1 252 ? 10.367 -11.246 -2.797 1.00 94.88 252 LEU A N 1
ATOM 1894 C CA . LEU A 1 252 ? 10.155 -9.967 -2.112 1.00 94.88 252 LEU A CA 1
ATOM 1895 C C . LEU A 1 252 ? 10.596 -8.749 -2.932 1.00 94.88 252 LEU A C 1
ATOM 1897 O O . LEU A 1 252 ? 10.217 -7.636 -2.590 1.00 94.88 252 LEU A O 1
ATOM 1901 N N . ASN A 1 253 ? 11.399 -8.936 -3.976 1.00 95.50 253 ASN A N 1
ATOM 1902 C CA . ASN A 1 253 ? 11.941 -7.865 -4.802 1.00 95.50 253 ASN A CA 1
ATOM 1903 C C . ASN A 1 253 ? 11.736 -8.161 -6.290 1.00 95.50 253 ASN A C 1
ATOM 1905 O O . ASN A 1 253 ? 11.637 -9.314 -6.698 1.00 95.50 253 ASN A O 1
ATOM 1909 N N . HIS A 1 254 ? 11.625 -7.105 -7.087 1.00 96.62 254 HIS A N 1
ATOM 1910 C CA . HIS A 1 254 ? 11.491 -7.175 -8.535 1.00 96.62 254 HIS A CA 1
ATOM 1911 C C . HIS A 1 254 ? 11.891 -5.848 -9.172 1.00 96.62 254 HIS A C 1
ATOM 1913 O O . HIS A 1 254 ? 11.574 -4.781 -8.634 1.00 96.62 254 HIS A O 1
ATOM 1919 N N . ALA A 1 255 ? 12.549 -5.913 -10.323 1.00 96.00 255 ALA A N 1
ATOM 1920 C CA . ALA A 1 255 ? 12.789 -4.789 -11.208 1.00 96.00 255 ALA A CA 1
ATOM 1921 C C . ALA A 1 255 ? 12.501 -5.165 -12.670 1.00 96.00 255 ALA A C 1
ATOM 1923 O O . ALA A 1 255 ? 12.809 -6.266 -13.114 1.00 96.00 255 ALA A O 1
ATOM 1924 N N . ALA A 1 256 ? 11.942 -4.234 -13.435 1.00 93.75 256 ALA A N 1
ATOM 1925 C CA . ALA A 1 256 ? 11.671 -4.397 -14.859 1.00 93.75 256 ALA A CA 1
ATOM 1926 C C . ALA A 1 256 ? 12.176 -3.170 -15.645 1.00 93.75 256 ALA A C 1
ATOM 1928 O O . ALA A 1 256 ? 12.118 -2.055 -15.115 1.00 93.75 256 ALA A O 1
ATOM 1929 N N . PRO A 1 257 ? 12.669 -3.338 -16.887 1.00 91.94 257 PRO A N 1
ATOM 1930 C CA . PRO A 1 257 ? 12.843 -4.601 -17.614 1.00 91.94 257 PRO A CA 1
ATOM 1931 C C . PRO A 1 257 ? 14.054 -5.465 -17.179 1.00 91.94 257 PRO A C 1
ATOM 1933 O O . PRO A 1 257 ? 14.314 -6.495 -17.793 1.00 91.94 257 PRO A O 1
ATOM 1936 N N . GLN A 1 258 ? 14.813 -5.073 -16.144 1.00 89.75 258 GLN A N 1
ATOM 1937 C CA . GLN A 1 258 ? 16.060 -5.761 -15.759 1.00 89.75 258 GLN A CA 1
ATOM 1938 C C . GLN A 1 258 ? 15.890 -7.247 -15.377 1.00 89.75 258 GLN A C 1
ATOM 1940 O O . GLN A 1 258 ? 16.647 -8.081 -15.871 1.00 89.75 258 GLN A O 1
ATOM 1945 N N . ASP A 1 259 ? 14.946 -7.586 -14.491 1.00 88.00 259 ASP A N 1
ATOM 1946 C CA . ASP A 1 259 ? 14.774 -8.965 -13.996 1.00 88.00 259 ASP A CA 1
ATOM 1947 C C . ASP A 1 259 ? 13.740 -9.760 -14.813 1.00 88.00 259 ASP A C 1
ATOM 1949 O O . ASP A 1 259 ? 13.713 -10.995 -14.785 1.00 88.00 259 ASP A O 1
ATOM 1953 N N . ASP A 1 260 ? 12.816 -9.061 -15.472 1.00 91.44 260 ASP A N 1
ATOM 1954 C CA . ASP A 1 260 ? 11.764 -9.627 -16.316 1.00 91.44 260 ASP A CA 1
ATOM 1955 C C . ASP A 1 260 ? 11.188 -8.543 -17.239 1.00 91.44 260 ASP A C 1
ATOM 1957 O O . ASP A 1 260 ? 11.434 -7.357 -17.034 1.00 91.44 260 ASP A O 1
ATOM 1961 N N . ALA A 1 261 ? 10.374 -8.943 -18.215 1.00 91.44 261 ALA A N 1
ATOM 1962 C CA . ALA A 1 261 ? 9.700 -8.025 -19.126 1.00 91.44 261 ALA A CA 1
ATOM 1963 C C . ALA A 1 261 ? 8.874 -6.966 -18.377 1.00 91.44 261 ALA A C 1
ATOM 1965 O O . ALA A 1 261 ? 8.263 -7.245 -17.337 1.00 91.44 261 ALA A O 1
ATOM 1966 N N . PHE A 1 262 ? 8.817 -5.758 -18.946 1.00 93.44 262 PHE A N 1
ATOM 1967 C CA . PHE A 1 262 ? 7.985 -4.686 -18.411 1.00 93.44 262 PHE A CA 1
ATOM 1968 C C . PHE A 1 262 ? 6.511 -5.131 -18.353 1.00 93.44 262 PHE A C 1
ATOM 1970 O O . PHE A 1 262 ? 6.009 -5.734 -19.310 1.00 93.44 262 PHE A O 1
ATOM 1977 N N . PRO A 1 263 ? 5.811 -4.914 -17.226 1.00 95.38 263 PRO A N 1
ATOM 1978 C CA . PRO A 1 263 ? 4.455 -5.413 -17.071 1.00 95.38 263 PRO A CA 1
ATOM 1979 C C . PRO A 1 263 ? 3.475 -4.686 -17.994 1.00 95.38 263 PRO A C 1
ATOM 1981 O O . PRO A 1 263 ? 3.575 -3.488 -18.225 1.00 95.38 263 PRO A O 1
ATOM 1984 N N . VAL A 1 264 ? 2.479 -5.426 -18.474 1.00 95.38 264 VAL A N 1
ATOM 1985 C CA . VAL A 1 264 ? 1.357 -4.907 -19.275 1.00 95.38 264 VAL A CA 1
ATOM 1986 C C . VAL A 1 264 ? 0.060 -4.839 -18.471 1.00 95.38 264 VAL A C 1
ATOM 1988 O O . VAL A 1 264 ? -0.878 -4.141 -18.846 1.00 95.38 264 VAL A O 1
ATOM 1991 N N . VAL A 1 265 ? -0.019 -5.584 -17.365 1.00 96.50 265 VAL A N 1
ATOM 1992 C CA . VAL A 1 265 ? -1.161 -5.584 -16.447 1.00 96.50 265 VAL A CA 1
ATOM 1993 C C . VAL A 1 265 ? -0.650 -5.612 -15.011 1.00 96.50 265 VAL A C 1
ATOM 1995 O O . VAL A 1 265 ? 0.288 -6.344 -14.690 1.00 96.50 265 VAL A O 1
ATOM 1998 N N . ALA A 1 266 ? -1.299 -4.843 -14.143 1.00 97.25 266 ALA A N 1
ATOM 1999 C CA . ALA A 1 266 ? -1.106 -4.866 -12.704 1.00 97.25 266 ALA A CA 1
ATOM 2000 C C . ALA A 1 266 ? -2.444 -5.123 -12.002 1.00 97.25 266 ALA A C 1
ATOM 2002 O O . ALA A 1 266 ? -3.404 -4.378 -12.194 1.00 97.25 266 ALA A O 1
ATOM 2003 N N . ASP A 1 267 ? -2.503 -6.148 -11.158 1.00 97.00 267 ASP A N 1
ATOM 2004 C CA . ASP A 1 267 ? -3.571 -6.284 -10.172 1.00 97.00 267 ASP A CA 1
ATOM 2005 C C . ASP A 1 267 ? -3.100 -5.629 -8.882 1.00 97.00 267 ASP A C 1
ATOM 2007 O O . ASP A 1 267 ? -2.080 -6.019 -8.317 1.00 97.00 267 ASP A O 1
ATOM 2011 N N . VAL A 1 268 ? -3.831 -4.624 -8.420 1.00 97.38 268 VAL A N 1
ATOM 2012 C CA . VAL A 1 268 ? -3.505 -3.876 -7.208 1.00 97.38 268 VAL A CA 1
ATOM 2013 C C . VAL A 1 268 ? -4.515 -4.190 -6.117 1.00 97.38 268 VAL A C 1
ATOM 2015 O O . VAL A 1 268 ? -5.703 -4.387 -6.382 1.00 97.38 268 VAL A O 1
ATOM 2018 N N . MET A 1 269 ? -4.036 -4.236 -4.879 1.00 96.38 269 MET A N 1
ATOM 2019 C CA . MET A 1 269 ? -4.830 -4.487 -3.686 1.00 96.38 269 MET A CA 1
ATOM 2020 C C . MET A 1 269 ? -4.508 -3.454 -2.618 1.00 96.38 269 MET A C 1
ATOM 2022 O O . MET A 1 269 ? -3.346 -3.133 -2.376 1.00 96.38 269 MET A O 1
ATOM 2026 N N . MET A 1 270 ? -5.549 -2.965 -1.954 1.00 96.88 270 MET A N 1
ATOM 2027 C CA . MET A 1 270 ? -5.434 -2.124 -0.777 1.00 96.88 270 MET A CA 1
ATOM 2028 C C . MET A 1 270 ? -6.365 -2.633 0.315 1.00 96.88 270 MET A C 1
ATOM 2030 O O . MET A 1 270 ? -7.567 -2.799 0.093 1.00 96.88 270 MET A O 1
ATOM 2034 N N . ARG A 1 271 ? -5.822 -2.845 1.513 1.00 96.81 271 ARG A N 1
ATOM 2035 C CA . ARG A 1 271 ? -6.594 -3.182 2.706 1.00 96.81 271 ARG A CA 1
ATOM 2036 C C . ARG A 1 271 ? -6.634 -1.982 3.635 1.00 96.81 271 ARG A C 1
ATOM 2038 O O . ARG A 1 271 ? -5.605 -1.592 4.180 1.00 96.81 271 ARG A O 1
ATOM 2045 N N . ILE A 1 272 ? -7.826 -1.442 3.848 1.00 96.81 272 ILE A N 1
ATOM 2046 C CA . ILE A 1 272 ? -8.036 -0.252 4.676 1.00 96.81 272 ILE A CA 1
ATOM 2047 C C . ILE A 1 272 ? -8.884 -0.620 5.887 1.00 96.81 272 ILE A C 1
ATOM 2049 O O . ILE A 1 272 ? -9.904 -1.308 5.755 1.00 96.81 272 ILE A O 1
ATOM 2053 N N . LEU A 1 273 ? -8.463 -0.185 7.071 1.00 95.12 273 LEU A N 1
ATOM 2054 C CA . LEU A 1 273 ? -9.243 -0.337 8.290 1.00 95.12 273 LEU A CA 1
ATOM 2055 C C . LEU A 1 273 ? -10.439 0.615 8.286 1.00 95.12 273 LEU A C 1
ATOM 2057 O O . LEU A 1 273 ? -10.434 1.701 7.715 1.00 95.12 273 LEU A O 1
ATOM 2061 N N . THR A 1 274 ? -11.473 0.207 9.003 1.00 92.62 274 THR A N 1
ATOM 2062 C CA . THR A 1 274 ? -12.484 1.138 9.504 1.00 92.62 274 THR A CA 1
ATOM 2063 C C . THR A 1 274 ? -11.899 1.959 10.655 1.00 92.62 274 THR A C 1
ATOM 2065 O O . THR A 1 274 ? -11.002 1.484 11.354 1.00 92.62 274 THR A O 1
ATOM 2068 N N . SER A 1 275 ? -12.467 3.130 10.954 1.00 87.88 275 SER A N 1
ATOM 2069 C CA . SER A 1 275 ? -12.014 3.966 12.080 1.00 87.88 275 SER A CA 1
ATOM 2070 C C . SER A 1 275 ? -12.032 3.213 13.422 1.00 87.88 275 SER A C 1
ATOM 2072 O O . SER A 1 275 ? -11.142 3.368 14.255 1.00 87.88 275 SER A O 1
ATOM 2074 N N . GLY A 1 276 ? -13.023 2.333 13.625 1.00 88.88 276 GLY A N 1
ATOM 2075 C CA . GLY A 1 276 ? -13.078 1.445 14.790 1.00 88.88 276 GLY A CA 1
ATOM 2076 C C . GLY A 1 276 ? -11.961 0.396 14.803 1.00 88.88 276 GLY A C 1
ATOM 2077 O O . GLY A 1 276 ? -11.410 0.109 15.864 1.00 88.88 276 GLY A O 1
ATOM 2078 N N . GLY A 1 277 ? -11.594 -0.143 13.638 1.00 92.44 277 GLY A N 1
ATOM 2079 C CA . GLY A 1 277 ? -10.454 -1.047 13.473 1.00 92.44 277 GLY A CA 1
ATOM 2080 C C . GLY A 1 277 ? -9.119 -0.377 13.774 1.00 92.44 277 GLY A C 1
ATOM 2081 O O . GLY A 1 277 ? -8.329 -0.929 14.536 1.00 92.44 277 GLY A O 1
ATOM 2082 N N . ALA A 1 278 ? -8.907 0.835 13.255 1.00 92.56 278 ALA A N 1
ATOM 2083 C CA . ALA A 1 278 ? -7.720 1.642 13.529 1.00 92.56 278 ALA A CA 1
ATOM 2084 C C . ALA A 1 278 ? -7.536 1.901 15.028 1.00 92.56 278 ALA A C 1
ATOM 2086 O O . ALA A 1 278 ? -6.461 1.658 15.568 1.00 92.56 278 ALA A O 1
ATOM 2087 N N . ASN A 1 279 ? -8.605 2.291 15.728 1.00 92.44 279 ASN A N 1
ATOM 2088 C CA . ASN A 1 279 ? -8.554 2.508 17.176 1.00 92.44 279 ASN A CA 1
ATOM 2089 C C . ASN A 1 279 ? -8.298 1.215 17.968 1.00 92.44 279 ASN A C 1
ATOM 2091 O O . ASN A 1 279 ? -7.603 1.244 18.982 1.00 92.44 279 ASN A O 1
ATOM 2095 N N . ARG A 1 280 ? -8.839 0.073 17.521 1.00 93.44 280 ARG A N 1
ATOM 2096 C CA . ARG A 1 280 ? -8.583 -1.227 18.164 1.00 93.44 280 ARG A CA 1
ATOM 2097 C C . ARG A 1 280 ? -7.135 -1.667 17.991 1.00 93.44 280 ARG A C 1
ATOM 2099 O O . ARG A 1 280 ? -6.525 -2.072 18.973 1.00 93.44 280 ARG A O 1
ATOM 2106 N N . LEU A 1 281 ? -6.584 -1.568 16.782 1.00 94.69 281 LEU A N 1
ATOM 2107 C CA . LEU A 1 281 ? -5.178 -1.899 16.550 1.00 94.69 281 LEU A CA 1
ATOM 2108 C C . LEU A 1 281 ? -4.252 -0.942 17.306 1.00 94.69 281 LEU A C 1
ATOM 2110 O O . LEU A 1 281 ? -3.321 -1.402 17.952 1.00 94.69 281 LEU A O 1
ATOM 2114 N N . ASP A 1 282 ? -4.560 0.353 17.348 1.00 92.31 282 ASP A N 1
ATOM 2115 C CA . ASP A 1 282 ? -3.823 1.325 18.165 1.00 92.31 282 ASP A CA 1
ATOM 2116 C C . ASP A 1 282 ? -3.873 0.998 19.673 1.00 92.31 282 ASP A C 1
ATOM 2118 O O . ASP A 1 282 ? -2.907 1.219 20.401 1.00 92.31 282 ASP A O 1
ATOM 2122 N N . ALA A 1 283 ? -4.973 0.436 20.181 1.00 92.38 283 ALA A N 1
ATOM 2123 C CA . ALA A 1 283 ? -5.037 -0.044 21.563 1.00 92.38 283 ALA A CA 1
ATOM 2124 C C . ALA A 1 283 ? -4.138 -1.271 21.800 1.00 92.38 283 ALA A C 1
ATOM 2126 O O . ALA A 1 283 ? -3.4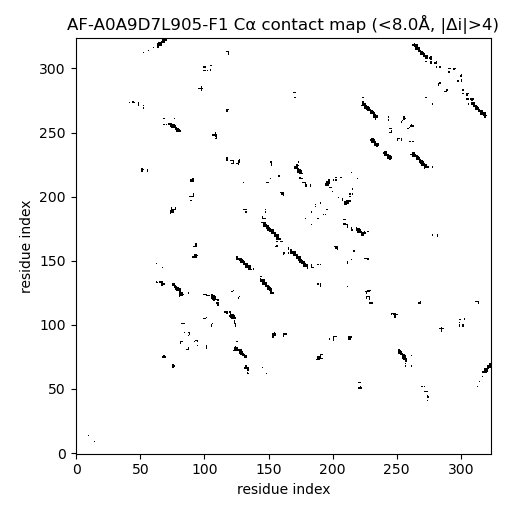76 -1.336 22.835 1.00 92.38 283 ALA A O 1
ATOM 2127 N N . ILE A 1 284 ? -4.079 -2.206 20.846 1.00 93.25 284 ILE A N 1
ATOM 2128 C CA . ILE A 1 284 ? -3.190 -3.380 20.893 1.00 93.25 284 ILE A CA 1
ATOM 2129 C C . ILE A 1 284 ? -1.721 -2.945 20.847 1.00 93.25 284 ILE A C 1
ATOM 2131 O O . ILE A 1 284 ? -0.914 -3.376 21.668 1.00 93.25 284 ILE A O 1
ATOM 2135 N N . GLU A 1 285 ? -1.378 -2.045 19.928 1.00 92.50 285 GLU A N 1
ATOM 2136 C CA . GLU A 1 285 ? -0.008 -1.557 19.733 1.00 92.50 285 GLU A CA 1
ATOM 2137 C C . GLU A 1 285 ? 0.505 -0.732 20.920 1.00 92.50 285 GLU A C 1
ATOM 2139 O O . GLU A 1 285 ? 1.696 -0.749 21.222 1.00 92.50 285 GLU A O 1
ATOM 2144 N N . GLN A 1 286 ? -0.391 -0.053 21.638 1.00 90.38 286 GLN A N 1
ATOM 2145 C CA . GLN A 1 286 ? -0.059 0.681 22.863 1.00 90.38 286 GLN A CA 1
ATOM 2146 C C . GLN A 1 286 ? -0.151 -0.176 24.140 1.00 90.38 286 GLN A C 1
ATOM 2148 O O . GLN A 1 286 ? -0.001 0.357 25.237 1.00 90.38 286 GLN A O 1
ATOM 2153 N N . GLY A 1 287 ? -0.444 -1.478 24.033 1.00 90.81 287 GLY A N 1
ATOM 2154 C CA . GLY A 1 287 ? -0.583 -2.369 25.194 1.00 90.81 287 GLY A CA 1
ATOM 2155 C C . GLY A 1 287 ? -1.805 -2.081 26.077 1.00 90.81 287 GLY A C 1
ATOM 2156 O O . GLY A 1 287 ? -1.867 -2.533 27.216 1.00 90.81 287 GLY A O 1
ATOM 2157 N N . ARG A 1 288 ? -2.791 -1.329 25.567 1.00 92.25 288 ARG A N 1
ATOM 2158 C CA . ARG A 1 288 ? -4.061 -1.022 26.256 1.00 92.25 288 ARG A CA 1
ATOM 2159 C C . ARG A 1 288 ? -5.101 -2.134 26.106 1.00 92.25 288 ARG A C 1
ATOM 2161 O O . ARG A 1 288 ? -6.119 -2.114 26.791 1.00 92.25 288 ARG A O 1
ATOM 2168 N N . ALA A 1 289 ? -4.868 -3.078 25.199 1.00 92.00 289 ALA A N 1
ATOM 2169 C CA . ALA A 1 289 ? -5.684 -4.269 25.018 1.00 92.00 289 ALA A CA 1
ATOM 2170 C C . ALA A 1 289 ? -4.864 -5.519 25.361 1.00 92.00 289 ALA A C 1
ATOM 2172 O O . ALA A 1 289 ? -3.691 -5.612 25.005 1.00 92.00 289 ALA A O 1
ATOM 2173 N N . VAL A 1 290 ? -5.501 -6.492 26.012 1.00 92.12 290 VAL A N 1
ATOM 2174 C CA . VAL A 1 290 ? -4.889 -7.778 26.376 1.00 92.12 290 VAL A CA 1
ATOM 2175 C C . VAL A 1 290 ? -5.309 -8.841 25.368 1.00 92.12 290 VAL A C 1
ATOM 2177 O O . VAL A 1 290 ? -6.493 -8.915 25.029 1.00 92.12 290 VAL A O 1
ATOM 2180 N N . ARG A 1 291 ? -4.353 -9.661 24.906 1.00 94.69 291 ARG A N 1
ATOM 2181 C CA . ARG A 1 291 ? -4.625 -10.753 23.966 1.00 94.69 291 ARG A CA 1
ATOM 2182 C C . ARG A 1 291 ? -5.628 -11.737 24.576 1.00 94.69 291 ARG A C 1
ATOM 2184 O O . ARG A 1 291 ? -5.336 -12.301 25.632 1.00 94.69 291 ARG A O 1
ATOM 2191 N N . PRO A 1 292 ? -6.772 -11.983 23.919 1.00 95.44 292 PRO A N 1
ATOM 2192 C CA . PRO A 1 292 ? -7.696 -13.021 24.345 1.00 95.44 292 PRO A CA 1
ATOM 2193 C C . PRO A 1 292 ? -7.062 -14.424 24.262 1.00 95.44 292 PRO A C 1
ATOM 2195 O O . PRO A 1 292 ? -6.294 -14.688 23.330 1.00 95.44 292 PRO A O 1
ATOM 2198 N N . PRO A 1 293 ? -7.361 -15.330 25.210 1.00 95.06 293 PRO A N 1
ATOM 2199 C CA . PRO A 1 293 ? -6.710 -16.638 25.312 1.00 95.06 293 PRO A CA 1
ATOM 2200 C C . PRO A 1 293 ? -6.974 -17.565 24.115 1.00 95.06 293 PRO A C 1
ATOM 2202 O O . PRO A 1 293 ? -6.199 -18.492 23.893 1.00 95.06 293 PRO A O 1
ATOM 2205 N N . GLU A 1 294 ? -8.026 -17.321 23.327 1.00 95.06 294 GLU A N 1
ATOM 2206 C CA . GLU A 1 294 ? -8.316 -18.069 22.099 1.00 95.06 294 GLU A CA 1
ATOM 2207 C C . GLU A 1 294 ? -7.289 -17.839 20.976 1.00 95.06 294 GLU A C 1
ATOM 2209 O O . GLU A 1 294 ? -7.200 -18.645 20.048 1.00 95.06 294 GLU A O 1
ATOM 2214 N N . TYR A 1 295 ? -6.494 -16.767 21.052 1.00 94.00 295 TYR A N 1
ATOM 2215 C CA . TYR A 1 295 ? -5.438 -16.493 20.083 1.00 94.00 295 TYR A CA 1
ATOM 2216 C C . TYR A 1 295 ? -4.081 -16.970 20.598 1.00 94.00 295 TYR A C 1
ATOM 2218 O O . TYR A 1 295 ? -3.580 -16.522 21.632 1.00 94.00 295 TYR A O 1
ATOM 2226 N N . VAL A 1 296 ? -3.448 -17.839 19.811 1.00 92.12 296 VAL A N 1
ATOM 2227 C CA . VAL A 1 296 ? -2.167 -18.476 20.153 1.00 92.12 296 VAL A CA 1
ATOM 2228 C C . VAL A 1 296 ? -1.024 -17.458 20.252 1.00 92.12 296 VAL A C 1
ATOM 2230 O O . VAL A 1 296 ? -0.174 -17.567 21.134 1.00 92.12 296 VAL A O 1
ATOM 2233 N N . THR A 1 297 ? -1.003 -16.446 19.378 1.00 92.94 297 THR A N 1
ATOM 2234 C CA . THR A 1 297 ? 0.053 -15.420 19.325 1.00 92.94 297 THR A CA 1
ATOM 2235 C C . THR A 1 297 ? -0.530 -14.019 19.139 1.00 92.94 297 THR A C 1
ATOM 2237 O O . THR A 1 297 ? -1.646 -13.857 18.637 1.00 92.94 297 THR A O 1
ATOM 2240 N N . ASP A 1 298 ? 0.242 -12.989 19.504 1.00 91.62 298 ASP A N 1
ATOM 2241 C CA . ASP A 1 298 ? -0.134 -11.588 19.255 1.00 91.62 298 ASP A CA 1
ATOM 2242 C C . ASP A 1 298 ? -0.262 -11.298 17.757 1.00 91.62 298 ASP A C 1
ATOM 2244 O O . ASP A 1 298 ? -1.123 -10.524 17.356 1.00 91.62 298 ASP A O 1
ATOM 2248 N N . ALA A 1 299 ? 0.537 -11.966 16.919 1.00 91.94 299 ALA A N 1
ATOM 2249 C CA . ALA A 1 299 ? 0.475 -11.822 15.468 1.00 91.94 299 ALA A CA 1
ATOM 2250 C C . ALA A 1 299 ? -0.853 -12.337 14.889 1.00 91.94 299 ALA A C 1
ATOM 2252 O O . ALA A 1 299 ? -1.483 -11.651 14.080 1.00 91.94 299 ALA A O 1
ATOM 2253 N N . VAL A 1 300 ? -1.307 -13.513 15.340 1.00 93.38 300 VAL A N 1
ATOM 2254 C CA . VAL A 1 300 ? -2.605 -14.082 14.943 1.00 93.38 300 VAL A CA 1
ATOM 2255 C C . VAL A 1 300 ? -3.748 -13.193 15.431 1.00 93.38 300 VAL A C 1
ATOM 2257 O O . VAL A 1 300 ? -4.668 -12.902 14.667 1.00 93.38 300 VAL A O 1
ATOM 2260 N N . TRP A 1 301 ? -3.675 -12.709 16.674 1.00 94.75 301 TRP A N 1
ATOM 2261 C CA . TRP A 1 301 ? -4.684 -11.806 17.226 1.00 94.75 301 TRP A CA 1
ATOM 2262 C C . TRP A 1 301 ? -4.757 -10.469 16.475 1.00 94.75 301 TRP A C 1
ATOM 2264 O O . TRP A 1 301 ? -5.849 -10.032 16.104 1.00 94.75 301 TRP A O 1
ATOM 2274 N N . TRP A 1 302 ? -3.608 -9.843 16.198 1.00 95.06 302 TRP A N 1
ATOM 2275 C CA . TRP A 1 302 ? -3.527 -8.584 15.454 1.00 95.06 302 TRP A CA 1
ATOM 2276 C C . TRP A 1 302 ? -4.201 -8.727 14.088 1.00 95.06 302 TRP A C 1
ATOM 2278 O O . TRP A 1 302 ? -5.051 -7.910 13.727 1.00 95.06 302 TRP A O 1
ATOM 2288 N N . TRP A 1 303 ? -3.905 -9.811 13.358 1.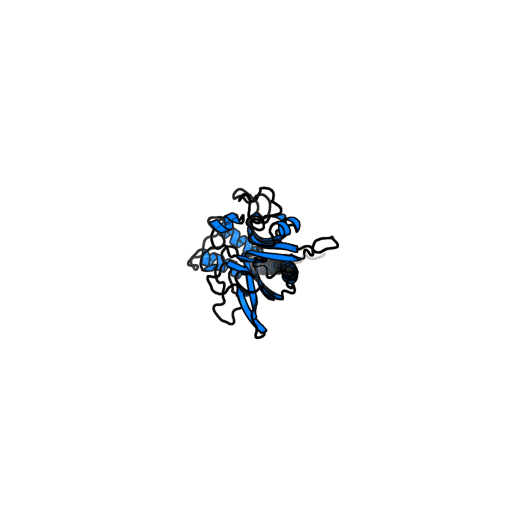00 94.94 303 TRP A N 1
ATOM 2289 C CA . TRP A 1 303 ? -4.532 -10.071 12.061 1.00 94.94 303 TRP A CA 1
ATOM 2290 C C . TRP A 1 303 ? -6.018 -10.403 12.159 1.00 94.94 303 TRP A C 1
ATOM 2292 O O . TRP A 1 303 ? -6.780 -9.920 11.326 1.00 94.94 303 TRP A O 1
ATOM 2302 N N . ALA A 1 304 ? -6.458 -11.144 13.176 1.00 95.00 304 ALA A N 1
ATOM 2303 C CA . ALA A 1 304 ? -7.882 -11.402 13.385 1.00 95.00 304 ALA A CA 1
ATOM 2304 C C . ALA A 1 304 ? -8.668 -10.093 13.582 1.00 95.00 304 ALA A C 1
ATOM 2306 O O . ALA A 1 304 ? -9.728 -9.892 12.981 1.00 95.00 304 ALA A O 1
ATOM 2307 N N . VAL A 1 305 ? -8.119 -9.154 14.361 1.00 95.75 305 VAL A N 1
ATOM 2308 C CA . VAL A 1 305 ? -8.711 -7.821 14.545 1.00 95.75 305 VAL A CA 1
ATOM 2309 C C . VAL A 1 305 ? -8.662 -7.012 13.250 1.00 95.75 305 VAL A C 1
ATOM 2311 O O . VAL A 1 305 ? -9.666 -6.389 12.889 1.00 95.75 305 VAL A O 1
ATOM 2314 N N . ALA A 1 306 ? -7.534 -7.041 12.538 1.00 95.62 306 ALA A N 1
ATOM 2315 C CA . ALA A 1 306 ? -7.365 -6.353 11.265 1.00 95.62 306 ALA A CA 1
ATOM 2316 C C . ALA A 1 306 ? -8.372 -6.840 10.212 1.00 95.62 306 ALA A C 1
ATOM 2318 O O . ALA A 1 306 ? -9.033 -6.027 9.572 1.00 95.62 306 ALA A O 1
ATOM 2319 N N . GLU A 1 307 ? -8.549 -8.149 10.043 1.00 95.12 307 GLU A N 1
ATOM 2320 C CA . GLU A 1 307 ? -9.474 -8.723 9.058 1.00 95.12 307 GLU A CA 1
ATOM 2321 C C . GLU A 1 307 ? -10.934 -8.461 9.407 1.00 95.12 307 GLU A C 1
ATOM 2323 O O . GLU A 1 307 ? -11.702 -8.060 8.533 1.00 95.12 307 GLU A O 1
ATOM 2328 N N . ALA A 1 308 ? -11.305 -8.585 10.683 1.00 95.31 308 ALA A N 1
ATOM 2329 C CA . ALA A 1 308 ? -12.666 -8.304 11.130 1.00 95.31 308 ALA A CA 1
ATOM 2330 C C . ALA A 1 308 ? -13.064 -6.824 10.963 1.00 95.31 308 ALA A C 1
ATOM 2332 O O . ALA A 1 308 ? -14.253 -6.510 10.880 1.00 95.31 308 ALA A O 1
ATOM 2333 N N . ASN A 1 309 ? -12.087 -5.909 10.927 1.00 95.44 309 ASN A N 1
ATOM 2334 C CA . ASN A 1 309 ? -12.324 -4.464 10.913 1.00 95.44 309 ASN A CA 1
ATOM 2335 C C . ASN A 1 309 ? -11.706 -3.743 9.706 1.00 95.44 309 ASN A C 1
ATOM 2337 O O . ASN A 1 309 ? -11.563 -2.518 9.751 1.00 95.44 309 ASN A O 1
ATOM 2341 N N . SER A 1 310 ? -11.374 -4.465 8.632 1.00 95.19 310 SER A N 1
ATOM 2342 C CA . SER A 1 310 ? -10.877 -3.894 7.375 1.00 95.19 310 SER A CA 1
ATOM 2343 C C . SER A 1 310 ? -11.740 -4.271 6.180 1.00 95.19 310 SER A C 1
ATOM 2345 O O . SER A 1 310 ? -12.626 -5.126 6.241 1.00 95.19 310 SER A O 1
ATOM 2347 N N . ARG A 1 311 ? -11.477 -3.595 5.065 1.00 95.06 311 ARG A N 1
ATOM 2348 C CA . ARG A 1 311 ? -12.006 -3.929 3.747 1.00 95.06 311 ARG A CA 1
ATOM 2349 C C . ARG A 1 311 ? -10.873 -3.987 2.745 1.00 95.06 311 ARG A C 1
ATOM 2351 O O . ARG A 1 311 ? -9.921 -3.219 2.846 1.00 95.06 311 ARG A O 1
ATOM 2358 N N . VAL A 1 312 ? -11.010 -4.894 1.787 1.00 95.88 312 VAL A N 1
ATOM 2359 C CA . VAL A 1 312 ? -10.058 -5.063 0.695 1.00 95.88 312 VAL A CA 1
ATOM 2360 C C . VAL A 1 312 ? -10.667 -4.502 -0.576 1.00 95.88 312 VAL A C 1
ATOM 2362 O O . VAL A 1 312 ? -11.771 -4.884 -0.964 1.00 95.88 312 VAL A O 1
ATOM 2365 N N . PHE A 1 313 ? -9.936 -3.604 -1.215 1.00 96.69 313 PHE A N 1
ATOM 2366 C CA . PHE A 1 313 ? -10.261 -3.037 -2.512 1.00 96.69 313 PHE A CA 1
ATOM 2367 C C . PHE A 1 313 ? -9.236 -3.542 -3.510 1.00 96.69 313 PHE A C 1
ATOM 2369 O O . PHE A 1 313 ? -8.046 -3.603 -3.203 1.00 96.69 313 PHE A O 1
ATOM 2376 N N . THR A 1 314 ? -9.699 -3.928 -4.693 1.00 96.50 314 THR A N 1
ATOM 2377 C CA . THR A 1 314 ? -8.822 -4.393 -5.764 1.00 96.50 314 THR A CA 1
ATOM 2378 C C . THR A 1 314 ? -9.164 -3.703 -7.065 1.00 96.50 314 THR A C 1
ATOM 2380 O O . THR A 1 314 ? -10.309 -3.292 -7.279 1.00 96.50 314 THR A O 1
ATOM 2383 N N . ARG A 1 315 ? -8.160 -3.560 -7.926 1.00 97.06 315 ARG A N 1
ATOM 2384 C CA . ARG A 1 315 ? -8.334 -3.059 -9.285 1.00 97.06 315 ARG A CA 1
ATOM 2385 C C . ARG A 1 315 ? -7.340 -3.752 -10.207 1.00 97.06 315 ARG A C 1
ATOM 2387 O O . ARG A 1 315 ? -6.177 -3.904 -9.853 1.00 97.06 315 ARG A O 1
ATOM 2394 N N . ARG A 1 316 ? -7.807 -4.165 -11.381 1.00 96.81 316 ARG A N 1
ATOM 2395 C CA . ARG A 1 316 ? -6.940 -4.593 -12.479 1.00 96.81 316 ARG A CA 1
ATOM 2396 C C . ARG A 1 316 ? -6.690 -3.393 -13.378 1.00 96.81 316 ARG A C 1
ATOM 2398 O O . ARG A 1 316 ? -7.646 -2.781 -13.845 1.00 96.81 316 ARG A O 1
ATOM 2405 N N . ILE A 1 317 ? -5.426 -3.073 -13.608 1.00 97.00 317 ILE A N 1
ATOM 2406 C CA . ILE A 1 317 ? -4.980 -1.917 -14.381 1.00 97.00 317 ILE A CA 1
ATOM 2407 C C . ILE A 1 317 ? -4.180 -2.433 -15.571 1.00 97.00 317 ILE A C 1
ATOM 2409 O O . ILE A 1 317 ? -3.233 -3.198 -15.405 1.00 97.00 317 ILE A O 1
ATOM 2413 N N . VAL A 1 318 ? -4.571 -2.027 -16.775 1.00 95.94 318 VAL A N 1
ATOM 2414 C CA . VAL A 1 318 ? -3.790 -2.267 -17.992 1.00 95.94 318 VAL A CA 1
ATOM 2415 C C . VAL A 1 318 ? -2.837 -1.094 -18.162 1.00 95.94 318 VAL A C 1
ATOM 2417 O O . VAL A 1 318 ? -3.287 0.051 -18.205 1.00 95.94 318 VAL A O 1
ATOM 2420 N N . LEU A 1 319 ? -1.539 -1.374 -18.240 1.00 93.44 319 LEU A N 1
ATOM 2421 C CA . LEU A 1 319 ? -0.529 -0.354 -18.484 1.00 93.44 319 LEU A CA 1
ATOM 2422 C C . LEU A 1 319 ? -0.572 -0.012 -19.978 1.00 93.44 319 LEU A C 1
ATOM 2424 O O . LEU A 1 319 ? -0.502 -0.906 -20.820 1.00 93.44 319 LEU A O 1
ATOM 2428 N N . GLN A 1 320 ? -0.767 1.269 -20.293 1.00 82.94 320 GLN A N 1
ATOM 2429 C CA . GLN A 1 320 ? -0.893 1.757 -21.672 1.00 82.94 320 GLN A CA 1
ATOM 2430 C C . GLN A 1 320 ? 0.413 2.352 -22.194 1.00 82.94 320 GLN A C 1
ATOM 2432 O O . GLN A 1 320 ? 0.578 2.505 -23.403 1.00 82.94 320 GLN A O 1
ATOM 2437 N N . GLY A 1 321 ? 1.328 2.718 -21.297 1.00 64.56 321 GLY A N 1
ATOM 2438 C CA . GLY A 1 321 ? 2.575 3.335 -21.698 1.00 64.56 321 GLY A CA 1
ATOM 2439 C C . GLY A 1 321 ? 3.494 2.350 -22.418 1.00 64.56 321 GLY A C 1
ATOM 2440 O O . GLY A 1 321 ? 3.697 1.206 -22.006 1.00 64.56 321 GLY A O 1
ATOM 2441 N N . GLY A 1 322 ? 3.986 2.810 -23.564 1.00 61.88 322 GLY A N 1
ATOM 2442 C CA . GLY A 1 322 ? 4.910 2.086 -24.422 1.00 61.88 322 GLY A CA 1
ATOM 2443 C C . GLY A 1 322 ? 6.371 2.410 -24.109 1.00 61.88 322 GLY A C 1
ATOM 2444 O O . GLY A 1 322 ? 6.656 3.198 -23.199 1.00 61.88 322 GLY A O 1
ATOM 2445 N N . PRO A 1 323 ? 7.303 1.803 -24.859 1.00 61.84 323 PRO A N 1
ATOM 2446 C CA . PRO A 1 323 ? 8.690 2.230 -24.836 1.00 61.84 323 PRO A CA 1
ATOM 2447 C C . PRO A 1 323 ? 8.804 3.706 -25.264 1.00 61.84 323 PRO A C 1
ATOM 2449 O O . PRO A 1 323 ? 8.083 4.141 -26.166 1.00 61.84 323 PRO A O 1
ATOM 2452 N N . LEU A 1 324 ? 9.678 4.460 -24.594 1.00 58.56 324 LEU A N 1
ATOM 2453 C CA . LEU A 1 324 ? 10.080 5.823 -24.964 1.00 58.56 324 LEU A CA 1
ATOM 2454 C C . LEU A 1 324 ? 10.954 5.850 -26.219 1.00 58.56 324 LEU A C 1
ATOM 2456 O O . LEU A 1 324 ? 11.821 4.954 -26.356 1.00 58.56 324 LEU A O 1
#

pLDDT: mean 85.6, std 12.74, range [41.53, 97.38]

Radius of gyration: 26.43 Å; Cα contacts (8 Å, |Δi|>4): 619; chains: 1; bounding box: 94×45×73 Å

Nearest PDB structures (foldseek):
  8tw2-assembly1_HQ  TM=2.654E-01  e=5.795E-01  Acinetobacter phage AP205
  7zvr-assembly1_A  TM=2.447E-01  e=4.492E+00  Bombyx mori

Mean predicted aligned error: 8.88 Å

Foldseek 3Di:
DDDDDDDDDDDPVVVVVVVVVVVVVVVVVVVVVVVVVVVVLVVVLVVVQVVLVVQVVVVVQVFLQQFEAAPPLAFQKKKFQDLDQVLQLQLLALDAPADQHSDPLQFAFDDPDPPDDCLPGHRGQKAIWIKGWGFQPVDPDPGGAIKIKIKTWHFAFLDDWRDPPDPGDTWIFIFIAIADSVLCVVQVSHRPRCQLGDPDSGLPPDDDSRHSRYGHSVRTSHTQWRHKYKWFWAQDPVRDTDTPPPPDRPSRMDTPPNSHHDGQKMKIKIKGFRPVLRVVSSCLRVVVDDDDPVDPDSNSSNVVSSVVGIDMDIDMHGHNYDYD

Sequence (324 aa):
MKSPRAATAFTLLELLVAVSVSLVLAALLFTLISQSLHLWQRTQGRVDTAASARLALDFLERDLQGALHRDDGGRWLAVDILNSTTAVAGHGWLVAASMKPGATESLRLTPTDPTDSITTARFGLSGCWLRFVASNVEANDVQSTPVVISYQLARRPITGAVSASNPAGIRYRLYRTAVSSTVTFNMGYDVRAGAYSILSPNPGSERSAQAVTSPSNAEALADDVIDFGVWLYARTPDGSLRRTFPKGAAHLNHAAPQDDAFPVVADVMMRILTSGGANRLDAIEQGRAVRPPEYVTDAVWWWAVAEANSRVFTRRIVLQGGPL